Protein AF-A0A1V9Z7L0-F1 (afdb_monomer_lite)

pLDDT: mean 78.58, std 18.68, range [30.14, 98.31]

Structure (mmCIF, N/CA/C/O backbone):
data_AF-A0A1V9Z7L0-F1
#
_entry.id   AF-A0A1V9Z7L0-F1
#
loop_
_atom_site.group_PDB
_atom_site.id
_atom_site.type_symbol
_atom_site.label_atom_id
_atom_site.label_alt_id
_atom_site.label_comp_id
_atom_site.label_asym_id
_atom_site.label_entity_id
_atom_site.label_seq_id
_atom_site.pdbx_PDB_ins_code
_atom_site.Cartn_x
_atom_site.Cartn_y
_atom_site.Cartn_z
_atom_site.occupancy
_atom_site.B_iso_or_equiv
_atom_site.auth_seq_id
_atom_site.auth_comp_id
_atom_site.auth_asym_id
_atom_site.auth_atom_id
_atom_site.pdbx_PDB_model_num
ATOM 1 N N . MET A 1 1 ? -28.221 25.115 1.031 1.00 41.12 1 MET A N 1
ATOM 2 C CA . MET A 1 1 ? -29.158 23.970 1.116 1.00 41.12 1 MET A CA 1
ATOM 3 C C . MET A 1 1 ? -28.393 22.683 0.836 1.00 41.12 1 MET A C 1
ATOM 5 O O . MET A 1 1 ? -27.368 22.759 0.170 1.00 41.12 1 MET A O 1
ATOM 9 N N . GLY A 1 2 ? -28.806 21.546 1.403 1.00 32.09 2 GLY A N 1
ATOM 10 C CA . GLY A 1 2 ? -28.011 20.316 1.383 1.00 32.09 2 GLY A CA 1
ATOM 11 C C . GLY A 1 2 ? -28.819 19.097 0.958 1.00 32.09 2 GLY A C 1
ATOM 12 O O . GLY A 1 2 ? -29.848 18.801 1.551 1.00 32.09 2 GLY A O 1
ATOM 13 N N . LEU A 1 3 ? -28.297 18.345 -0.007 1.00 40.19 3 LEU A N 1
ATOM 14 C CA . LEU A 1 3 ? -28.524 16.904 -0.068 1.00 40.19 3 LEU A CA 1
ATOM 15 C C . LEU A 1 3 ? -27.527 16.259 0.903 1.00 40.19 3 LEU A C 1
ATOM 17 O O . LEU A 1 3 ? -26.330 16.540 0.826 1.00 40.19 3 LEU A O 1
ATOM 21 N N . TYR A 1 4 ? -28.023 15.437 1.830 1.00 40.62 4 TYR A N 1
ATOM 22 C CA . TYR A 1 4 ? -27.259 14.834 2.939 1.00 40.62 4 TYR A CA 1
ATOM 23 C C . TYR A 1 4 ? -26.745 15.815 4.015 1.00 40.62 4 TYR A C 1
ATOM 25 O O . TYR A 1 4 ? -25.706 15.578 4.625 1.00 40.62 4 TYR A O 1
ATOM 33 N N . GLY A 1 5 ? -27.455 16.921 4.266 1.00 46.72 5 GLY A N 1
ATOM 34 C CA . GLY A 1 5 ? -27.271 17.712 5.495 1.00 46.72 5 GLY A CA 1
ATOM 35 C C . GLY A 1 5 ? -26.054 18.651 5.566 1.00 46.72 5 GLY A C 1
ATOM 36 O O . GLY A 1 5 ? -25.838 19.263 6.606 1.00 46.72 5 GLY A O 1
ATOM 37 N N . GLN A 1 6 ? -25.272 18.840 4.495 1.00 51.12 6 GLN A N 1
ATOM 38 C CA . GLN A 1 6 ? -24.168 19.822 4.477 1.00 51.12 6 GLN A CA 1
ATOM 39 C C . GLN A 1 6 ? -24.586 21.168 3.853 1.00 51.12 6 GLN A C 1
ATOM 41 O O . GLN A 1 6 ? -25.164 21.199 2.766 1.00 51.12 6 GLN A O 1
ATOM 46 N N . LYS A 1 7 ? -24.268 22.294 4.518 1.00 54.78 7 LYS A N 1
ATOM 47 C CA . LYS A 1 7 ? -24.458 23.663 3.992 1.00 54.78 7 LYS A CA 1
ATOM 48 C C . LYS A 1 7 ? -23.252 24.080 3.129 1.00 54.78 7 LYS A C 1
ATOM 50 O O . LYS A 1 7 ? -22.118 24.002 3.593 1.00 54.78 7 LYS A O 1
ATOM 55 N N . TYR A 1 8 ? -23.509 24.545 1.905 1.00 59.19 8 TYR A N 1
ATOM 56 C CA . TYR A 1 8 ? -22.520 25.090 0.959 1.00 59.19 8 TYR A CA 1
ATOM 57 C C . TYR A 1 8 ? -22.745 26.594 0.767 1.00 59.19 8 TYR A C 1
ATOM 59 O O . TYR A 1 8 ? -23.888 27.047 0.860 1.00 59.19 8 TYR A O 1
ATOM 67 N N . ARG A 1 9 ? -21.668 27.351 0.519 1.00 66.44 9 ARG A N 1
ATOM 68 C CA . ARG A 1 9 ? -21.728 28.778 0.150 1.00 66.44 9 ARG A CA 1
ATOM 69 C C . ARG A 1 9 ? -21.737 28.927 -1.376 1.00 66.44 9 ARG A C 1
ATOM 71 O O . ARG A 1 9 ? -21.186 28.080 -2.077 1.00 66.44 9 ARG A O 1
ATOM 78 N N . GLU A 1 10 ? -22.348 29.991 -1.879 1.00 63.72 10 GLU A N 1
ATOM 79 C CA . GLU A 1 10 ? -22.396 30.288 -3.315 1.00 63.72 10 GLU A CA 1
ATOM 80 C C . GLU A 1 10 ? -20.977 30.461 -3.890 1.00 63.72 10 GLU A C 1
ATOM 82 O O . GLU A 1 10 ? -20.108 31.035 -3.232 1.00 63.72 10 GLU A O 1
ATOM 87 N N . GLY A 1 11 ? -20.708 29.879 -5.065 1.00 52.97 11 GLY A N 1
ATOM 88 C CA . GLY A 1 11 ? -19.376 29.864 -5.686 1.00 52.97 11 GLY A CA 1
ATOM 89 C C . GLY A 1 11 ? -18.347 28.943 -5.011 1.00 52.97 11 GLY A C 1
ATOM 90 O O . GLY A 1 11 ? -17.212 28.833 -5.474 1.00 52.97 11 GLY A O 1
ATOM 91 N N . GLN A 1 12 ? -18.711 28.241 -3.931 1.00 66.69 12 GLN A N 1
ATOM 92 C CA . GLN A 1 12 ? -17.792 27.352 -3.225 1.00 66.69 12 GLN A CA 1
ATOM 93 C C . GLN A 1 12 ? -17.509 26.085 -4.041 1.00 66.69 12 GLN A C 1
ATOM 95 O O . GLN A 1 12 ? -18.382 25.232 -4.214 1.00 66.69 12 GLN A O 1
ATOM 100 N N . VAL A 1 13 ? -16.258 25.941 -4.481 1.00 57.88 13 VAL A N 1
ATOM 101 C CA . VAL A 1 13 ? -15.757 24.768 -5.206 1.00 57.88 13 VAL A CA 1
ATOM 102 C C . VAL A 1 13 ? -15.196 23.733 -4.232 1.00 57.88 13 VAL A C 1
ATOM 104 O O . VAL A 1 13 ? -14.403 24.051 -3.345 1.00 57.88 13 VAL A O 1
ATOM 107 N N . LYS A 1 14 ? -15.586 22.466 -4.399 1.00 68.12 14 LYS A N 1
ATOM 108 C CA . LYS A 1 14 ? -15.064 21.342 -3.615 1.00 68.12 14 LYS A CA 1
ATOM 109 C C . LYS A 1 14 ? -14.897 20.100 -4.480 1.00 68.12 14 LYS A C 1
ATOM 111 O O . LYS A 1 14 ? -15.879 19.530 -4.957 1.00 68.12 14 LYS A O 1
ATOM 116 N N . HIS A 1 15 ? -13.659 19.639 -4.645 1.00 60.84 15 HIS A N 1
ATOM 117 C CA . HIS A 1 15 ? -13.359 18.394 -5.353 1.00 60.84 15 HIS A CA 1
ATOM 118 C C . HIS A 1 15 ? -13.988 17.195 -4.642 1.00 60.84 15 HIS A C 1
ATOM 120 O O . HIS A 1 15 ? -13.736 16.940 -3.464 1.00 60.84 15 HIS A O 1
ATOM 126 N N . ILE A 1 16 ? -14.818 16.455 -5.374 1.00 63.50 16 ILE A N 1
ATOM 127 C CA . ILE A 1 16 ? -15.407 15.192 -4.920 1.00 63.50 16 ILE A CA 1
ATOM 128 C C . ILE A 1 16 ? -14.593 13.988 -5.395 1.00 63.50 16 ILE A C 1
ATOM 130 O O . ILE A 1 16 ? -14.618 12.935 -4.759 1.00 63.50 16 ILE A O 1
ATOM 134 N N . PHE A 1 17 ? -13.843 14.148 -6.486 1.00 62.34 17 PHE A N 1
ATOM 135 C CA . PHE A 1 17 ? -12.960 13.139 -7.044 1.00 62.34 17 PHE A CA 1
ATOM 136 C C . PHE A 1 17 ? -11.753 13.804 -7.725 1.00 62.34 17 PHE A C 1
ATOM 138 O O . PHE A 1 17 ? -11.916 14.774 -8.451 1.00 62.34 17 PHE A O 1
ATOM 145 N N . GLY A 1 18 ? -10.538 13.292 -7.513 1.00 56.12 18 GLY A N 1
ATOM 146 C CA . GLY A 1 18 ? -9.329 13.868 -8.119 1.00 56.12 18 GLY A CA 1
ATOM 147 C C . GLY A 1 18 ? -8.846 15.170 -7.458 1.00 56.12 18 GLY A C 1
ATOM 148 O O . GLY A 1 18 ? -9.056 15.371 -6.264 1.00 56.12 18 GLY A O 1
ATOM 149 N N . GLN A 1 19 ? -8.115 15.991 -8.212 1.00 52.91 19 GLN A N 1
ATOM 150 C CA . GLN A 1 19 ? -7.484 17.253 -7.796 1.00 52.91 19 GLN A CA 1
ATOM 151 C C . GLN A 1 19 ? -7.595 18.299 -8.917 1.00 52.91 19 GLN A C 1
ATOM 153 O O . GLN A 1 19 ? -7.672 17.917 -10.085 1.00 52.91 19 GLN A O 1
ATOM 158 N N . SER A 1 20 ? -7.554 19.583 -8.551 1.00 48.97 20 SER A N 1
ATOM 159 C CA . SER A 1 20 ? -7.563 20.706 -9.499 1.00 48.97 20 SER A CA 1
ATOM 160 C C . SER A 1 20 ? -6.448 20.594 -10.547 1.00 48.97 20 SER A C 1
ATOM 162 O O . SER A 1 20 ? -5.315 20.245 -10.208 1.00 48.97 20 SER A O 1
ATOM 164 N N . GLY A 1 21 ? -6.769 20.873 -11.806 1.00 50.72 21 GLY A N 1
ATOM 165 C CA . GLY A 1 21 ? -5.894 20.789 -12.974 1.00 50.72 21 GLY A CA 1
ATOM 166 C C . GLY A 1 21 ? -5.681 19.379 -13.538 1.00 50.72 21 GLY A C 1
ATOM 167 O O . GLY A 1 21 ? -4.784 19.187 -14.357 1.00 50.72 21 GLY A O 1
ATOM 168 N N . ILE A 1 22 ? -6.446 18.363 -13.119 1.00 57.25 22 ILE A N 1
ATOM 169 C CA . ILE A 1 22 ? -6.238 16.966 -13.551 1.00 57.25 22 ILE A CA 1
ATOM 170 C C . ILE A 1 22 ? -7.441 16.461 -14.344 1.00 57.25 22 ILE A C 1
ATOM 172 O O . ILE A 1 22 ? -8.557 16.407 -13.836 1.00 57.25 22 ILE A O 1
ATOM 176 N N . LYS A 1 23 ? -7.191 16.000 -15.577 1.00 63.41 23 LYS A N 1
ATOM 177 C CA . LYS A 1 23 ? -8.223 15.428 -16.450 1.00 63.41 23 LYS A CA 1
ATOM 178 C C . LYS A 1 23 ? -8.950 14.263 -15.769 1.00 63.41 23 LYS A C 1
ATOM 180 O O . LYS A 1 23 ? -8.312 13.312 -15.313 1.00 63.41 23 LYS A O 1
ATOM 185 N N . GLY A 1 24 ? -10.276 14.332 -15.730 1.00 63.19 24 GLY A N 1
ATOM 186 C CA . GLY A 1 24 ? -11.156 13.366 -15.077 1.00 63.19 24 GLY A CA 1
ATOM 187 C C . GLY A 1 24 ? -11.371 13.606 -13.579 1.00 63.19 24 GLY A C 1
ATOM 188 O O . GLY A 1 24 ? -12.039 12.800 -12.930 1.00 63.19 24 GLY A O 1
ATOM 189 N N . SER A 1 25 ? -10.810 14.673 -12.998 1.00 63.97 25 SER A N 1
ATOM 190 C CA . SER A 1 25 ? -11.210 15.139 -11.666 1.00 63.97 25 SER A CA 1
ATOM 191 C C . SER A 1 25 ? -12.617 15.711 -11.718 1.00 63.97 25 SER A C 1
ATOM 193 O O . SER A 1 25 ? -13.001 16.326 -12.700 1.00 63.97 25 SER A O 1
ATOM 195 N N . ILE A 1 26 ? -13.390 15.537 -10.654 1.00 71.25 26 ILE A N 1
ATOM 196 C CA . ILE A 1 26 ? -14.742 16.074 -10.554 1.00 71.25 26 ILE A CA 1
ATOM 197 C C . ILE A 1 26 ? -14.819 16.949 -9.314 1.00 71.25 26 ILE A C 1
ATOM 199 O O . ILE A 1 26 ? -14.489 16.515 -8.203 1.00 71.25 26 ILE A O 1
ATOM 203 N N . TYR A 1 27 ? -15.303 18.170 -9.491 1.00 70.75 27 TYR A N 1
ATOM 204 C CA . TYR A 1 27 ? -15.606 19.078 -8.396 1.00 70.75 27 TYR A CA 1
ATOM 205 C C . TYR A 1 27 ? -17.077 19.462 -8.390 1.00 70.75 27 TYR A C 1
ATOM 207 O O . TYR A 1 27 ? -17.765 19.422 -9.406 1.00 70.75 27 TYR A O 1
ATOM 215 N N . ARG A 1 28 ? -17.573 19.786 -7.198 1.00 81.62 28 ARG A N 1
ATOM 216 C CA . ARG A 1 28 ? -18.892 20.371 -6.985 1.00 81.62 28 ARG A CA 1
ATOM 217 C C . ARG A 1 28 ? -18.748 21.861 -6.798 1.00 81.62 28 ARG A C 1
ATOM 219 O O . ARG A 1 28 ? -17.851 22.294 -6.079 1.00 81.62 28 ARG A O 1
ATOM 226 N N . VAL A 1 29 ? -19.652 22.610 -7.404 1.00 77.31 29 VAL A N 1
ATOM 227 C CA . VAL A 1 29 ? -19.783 24.048 -7.205 1.00 77.31 29 VAL A CA 1
ATOM 228 C C . VAL A 1 29 ? -21.257 24.380 -6.993 1.00 77.31 29 VAL A C 1
ATOM 230 O O . VAL A 1 29 ? -22.136 23.755 -7.588 1.00 77.31 29 VAL A O 1
ATOM 233 N N . CYS A 1 30 ? -21.526 25.302 -6.073 1.00 74.50 30 CYS A N 1
ATOM 234 C CA . CYS A 1 30 ? -22.861 25.858 -5.876 1.00 74.50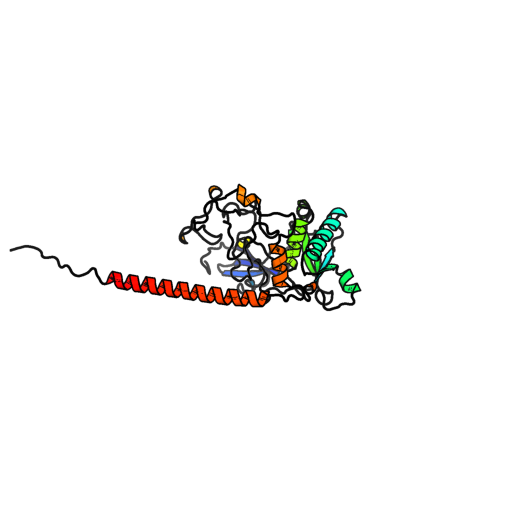 30 CYS A CA 1
ATOM 235 C C . CYS A 1 30 ? -23.020 27.044 -6.827 1.00 74.50 30 CYS A C 1
ATOM 237 O O . CYS A 1 30 ? -22.270 28.011 -6.693 1.00 74.50 30 CYS A O 1
ATOM 239 N N . ILE A 1 31 ? -23.934 26.922 -7.791 1.00 72.38 31 ILE A N 1
ATOM 240 C CA . ILE A 1 31 ? -24.277 27.978 -8.749 1.00 72.38 31 ILE A CA 1
ATOM 241 C C . ILE A 1 31 ? -25.786 28.194 -8.670 1.00 72.38 31 ILE A C 1
ATOM 243 O O . ILE A 1 31 ? -26.557 27.248 -8.846 1.00 72.38 31 ILE A O 1
ATOM 247 N N . ASN A 1 32 ? -26.210 29.424 -8.397 1.00 75.69 32 ASN A N 1
ATOM 248 C CA . ASN A 1 32 ? -27.600 29.828 -8.213 1.00 75.69 32 ASN A CA 1
ATOM 249 C C . ASN A 1 32 ? -28.342 28.906 -7.232 1.00 75.69 32 ASN A C 1
ATOM 251 O O . ASN A 1 32 ? -29.401 28.361 -7.550 1.00 75.69 32 ASN A O 1
ATOM 255 N N . ASN A 1 33 ? -27.752 28.662 -6.053 1.00 63.31 33 ASN A N 1
ATOM 256 C CA . ASN A 1 33 ? -28.279 27.745 -5.030 1.00 63.31 33 ASN A CA 1
ATOM 257 C C . ASN A 1 33 ? -28.468 26.278 -5.475 1.00 63.31 33 ASN A C 1
ATOM 259 O O . ASN A 1 33 ? -29.032 25.477 -4.723 1.00 63.31 33 ASN A O 1
ATOM 263 N N . THR A 1 34 ? -27.957 25.892 -6.647 1.00 64.12 34 THR A N 1
ATOM 264 C CA . THR A 1 34 ? -28.012 24.524 -7.168 1.00 64.12 34 THR A CA 1
ATOM 265 C C . THR A 1 34 ? -26.614 23.910 -7.168 1.00 64.12 34 THR A C 1
ATOM 267 O O . THR A 1 34 ? -25.654 24.472 -7.694 1.00 64.12 34 THR A O 1
ATOM 270 N N . LEU A 1 35 ? -26.477 22.734 -6.549 1.00 70.50 35 LEU A N 1
ATOM 271 C CA . LEU A 1 35 ? -25.218 21.988 -6.527 1.00 70.50 35 LEU A CA 1
ATOM 272 C C . LEU A 1 35 ? -25.029 21.254 -7.857 1.00 70.50 35 LEU A C 1
ATOM 274 O O . LEU A 1 35 ? -25.729 20.281 -8.132 1.00 70.50 35 LEU A O 1
ATOM 278 N N . VAL A 1 36 ? -24.044 21.685 -8.642 1.00 78.81 36 VAL A N 1
ATOM 279 C CA . VAL A 1 36 ? -23.681 21.067 -9.924 1.00 78.81 36 VAL A CA 1
ATOM 280 C C . VAL A 1 36 ? -22.286 20.445 -9.850 1.00 78.81 36 VAL A C 1
ATOM 282 O O . VAL A 1 36 ? -21.390 20.964 -9.180 1.00 78.81 36 VAL A O 1
ATOM 285 N N . CYS A 1 37 ? -22.098 19.299 -10.511 1.00 82.25 37 CYS A N 1
ATOM 286 C CA . CYS A 1 37 ? -20.795 18.645 -10.641 1.00 82.25 37 CYS A CA 1
ATOM 287 C C . CYS A 1 37 ? -20.187 18.938 -12.009 1.00 82.25 37 CYS A C 1
ATOM 289 O O . CYS A 1 37 ? -20.867 18.826 -13.024 1.00 82.25 37 CYS A O 1
ATOM 291 N N . LYS A 1 38 ? -18.897 19.258 -12.030 1.00 77.00 38 LYS A N 1
ATOM 292 C CA . LYS A 1 38 ? -18.129 19.596 -13.230 1.00 77.00 38 LYS A CA 1
ATOM 293 C C . LYS A 1 38 ? -16.926 18.662 -13.329 1.00 77.00 38 LYS A C 1
ATOM 295 O O . LYS A 1 38 ? -16.284 18.394 -12.311 1.00 77.00 38 LYS A O 1
ATOM 300 N N . GLU A 1 39 ? -16.656 18.137 -14.522 1.00 77.56 39 GLU A N 1
ATOM 301 C CA . GLU A 1 39 ? -15.499 17.271 -14.784 1.00 77.56 39 GLU A CA 1
ATOM 302 C C . GLU A 1 39 ? -14.378 18.063 -15.457 1.00 77.56 39 GLU A C 1
ATOM 304 O O . GLU A 1 39 ? -14.567 18.706 -16.487 1.00 77.56 39 GLU A O 1
ATOM 309 N N . GLU A 1 40 ? -13.191 18.003 -14.870 1.00 66.38 40 GLU A N 1
ATOM 310 C CA . GLU A 1 40 ? -12.012 18.675 -15.376 1.00 66.38 40 GLU A CA 1
ATOM 311 C C . GLU A 1 40 ? -11.445 17.971 -16.599 1.00 66.38 40 GLU A C 1
ATOM 313 O O . GLU A 1 40 ? -11.278 16.753 -16.645 1.00 66.38 40 GLU A O 1
ATOM 318 N N . ASN A 1 41 ? -11.067 18.768 -17.588 1.00 58.00 41 ASN A N 1
ATOM 319 C CA . ASN A 1 41 ? -10.399 18.307 -18.798 1.00 58.00 41 ASN A CA 1
ATOM 320 C C . ASN A 1 41 ? -8.860 18.310 -18.669 1.00 58.00 41 ASN A C 1
ATOM 322 O O . ASN A 1 41 ? -8.184 17.816 -19.571 1.00 58.00 41 ASN A O 1
ATOM 326 N N . GLY A 1 42 ? -8.320 18.796 -17.542 1.00 46.28 42 GLY A N 1
ATOM 327 C CA . GLY A 1 42 ? -6.883 18.861 -17.256 1.00 46.28 42 GLY A CA 1
ATOM 328 C C . GLY A 1 42 ? -6.149 20.037 -17.905 1.00 46.28 42 GLY A C 1
ATOM 329 O O . GLY A 1 42 ? -4.938 19.943 -18.089 1.00 46.28 42 GLY A O 1
ATOM 330 N N . LEU A 1 43 ? -6.866 21.103 -18.275 1.00 38.41 43 LEU A N 1
ATOM 331 C CA . LEU A 1 43 ? -6.318 22.340 -18.838 1.00 38.41 43 LEU A CA 1
ATOM 332 C C . LEU A 1 43 ? -6.476 23.491 -17.829 1.00 38.41 43 LEU A C 1
ATOM 334 O O . LEU A 1 43 ? -7.526 23.615 -17.200 1.00 38.41 43 LEU A O 1
ATOM 338 N N . ALA A 1 44 ? -5.447 24.326 -17.672 1.00 35.62 44 ALA A N 1
ATOM 339 C CA . ALA A 1 44 ? -5.556 25.599 -16.953 1.00 35.62 44 ALA A CA 1
ATOM 340 C C . ALA A 1 44 ? -6.239 26.648 -17.856 1.00 35.62 44 ALA A C 1
ATOM 342 O O . ALA A 1 44 ? -6.064 26.592 -19.071 1.00 35.62 44 ALA A O 1
ATOM 343 N N . ASP A 1 45 ? -7.034 27.553 -17.273 1.00 35.00 45 ASP A N 1
ATOM 344 C CA . ASP A 1 45 ? -7.804 28.608 -17.967 1.00 35.00 45 ASP A CA 1
ATOM 345 C C . ASP A 1 45 ? -8.831 28.111 -19.005 1.00 35.00 45 ASP A C 1
ATOM 347 O O . ASP A 1 45 ? -9.183 28.805 -19.960 1.00 35.00 45 ASP A O 1
ATOM 351 N N . ALA A 1 46 ? -9.343 26.891 -18.822 1.00 35.91 46 ALA A N 1
ATOM 352 C CA . ALA A 1 46 ? -10.399 26.347 -19.669 1.00 35.91 46 ALA A CA 1
ATOM 353 C C . ALA A 1 46 ? -11.730 27.122 -19.501 1.00 35.91 46 ALA A C 1
ATOM 355 O O . ALA A 1 46 ? -12.065 27.515 -18.380 1.00 35.91 46 ALA A O 1
ATOM 356 N N . PRO A 1 47 ? -12.529 27.294 -20.578 1.00 44.44 47 PRO A N 1
ATOM 357 C CA . PRO A 1 47 ? -13.903 27.795 -20.473 1.00 44.44 47 PRO A CA 1
ATOM 358 C C . PRO A 1 47 ? -14.790 26.825 -19.668 1.00 44.44 47 PRO A C 1
ATOM 360 O O . PRO A 1 47 ? -14.349 25.726 -19.321 1.00 44.44 47 PRO A O 1
ATOM 363 N N . ASP A 1 48 ? -16.038 27.219 -19.368 1.00 51.75 48 ASP A N 1
ATOM 364 C CA . ASP A 1 48 ? -16.924 26.447 -18.479 1.00 51.75 48 ASP A CA 1
ATOM 365 C C . ASP A 1 48 ? -16.987 24.958 -18.865 1.00 51.75 48 ASP A C 1
ATOM 367 O O . ASP A 1 48 ? -17.216 24.575 -20.014 1.00 51.75 48 ASP A O 1
ATOM 371 N N . LEU A 1 49 ? -16.735 24.114 -17.869 1.00 63.09 49 LEU A N 1
ATOM 372 C CA . LEU A 1 49 ? -16.574 22.677 -18.027 1.00 63.09 49 LEU A CA 1
ATOM 373 C C . LEU A 1 49 ? -17.946 21.984 -18.130 1.00 63.09 49 LEU A C 1
ATOM 375 O O . LEU A 1 49 ? -18.941 22.484 -17.593 1.00 63.09 49 LEU A O 1
ATOM 379 N N . PRO A 1 50 ? -18.042 20.813 -18.784 1.00 65.38 50 PRO A N 1
ATOM 380 C CA . PRO A 1 50 ? -19.311 20.109 -18.922 1.00 65.38 50 PRO A CA 1
ATOM 381 C C . PRO A 1 50 ? -19.848 19.641 -17.563 1.00 65.38 50 PRO A C 1
ATOM 383 O O . PRO A 1 50 ? -19.114 19.126 -16.712 1.00 65.38 50 PRO A O 1
ATOM 386 N N . THR A 1 51 ? -21.157 19.809 -17.365 1.00 75.81 51 THR A N 1
ATOM 387 C CA . THR A 1 51 ? -21.858 19.326 -16.170 1.00 75.81 51 THR A CA 1
ATOM 388 C C . THR A 1 51 ? -22.050 17.814 -16.255 1.00 75.81 51 THR A C 1
ATOM 390 O O . THR A 1 51 ? -22.547 17.296 -17.254 1.00 75.81 51 THR A O 1
ATOM 393 N N . VAL A 1 52 ? -21.681 17.099 -15.194 1.00 74.19 52 VAL A N 1
ATOM 394 C CA . VAL A 1 52 ? -21.788 15.637 -15.096 1.00 74.19 52 VAL A CA 1
ATOM 395 C C . VAL A 1 52 ? -22.682 15.227 -13.930 1.00 74.19 52 VAL A C 1
ATOM 397 O O . VAL A 1 52 ? -22.864 15.971 -12.968 1.00 74.19 52 VAL A O 1
ATOM 400 N N . ASP A 1 53 ? -23.228 14.012 -13.987 1.00 72.12 53 ASP A N 1
ATOM 401 C CA . ASP A 1 53 ? -24.008 13.458 -12.880 1.00 72.12 53 ASP A CA 1
ATOM 402 C C . ASP A 1 53 ? -23.114 13.231 -11.646 1.00 72.12 53 ASP A C 1
ATOM 404 O O . ASP A 1 53 ? -22.157 12.450 -11.660 1.00 72.12 53 ASP A O 1
ATOM 408 N N . CYS A 1 54 ? -23.470 13.884 -10.541 1.00 60.62 54 CYS A N 1
ATOM 409 C CA . CYS A 1 54 ? -22.807 13.767 -9.251 1.00 60.62 54 CYS A CA 1
ATOM 410 C C . CYS A 1 54 ? -22.785 12.342 -8.667 1.00 60.62 54 CYS A C 1
ATOM 412 O O . CYS A 1 54 ? -21.946 12.069 -7.800 1.00 60.62 54 CYS A O 1
ATOM 414 N N . ALA A 1 55 ? -23.670 11.447 -9.116 1.00 55.72 55 ALA A N 1
ATOM 415 C CA . ALA A 1 55 ? -23.707 10.032 -8.758 1.00 55.72 55 ALA A CA 1
ATOM 416 C C . ALA A 1 55 ? -22.733 9.175 -9.593 1.00 55.72 55 ALA A C 1
ATOM 418 O O . ALA A 1 55 ? -22.211 8.178 -9.082 1.00 55.72 55 ALA A O 1
ATOM 419 N N . LYS A 1 56 ? -22.376 9.590 -10.823 1.00 47.94 56 LYS A N 1
ATOM 420 C CA . LYS A 1 56 ? -21.329 8.923 -11.631 1.00 47.94 56 LYS A CA 1
ATOM 421 C C . LYS A 1 56 ? -19.929 9.033 -11.001 1.00 47.94 56 LYS A C 1
ATOM 423 O O . LYS A 1 56 ? -19.073 8.194 -11.274 1.00 47.94 56 LYS A O 1
ATOM 428 N N . ALA A 1 57 ? -19.716 9.978 -10.079 1.00 43.19 57 ALA A N 1
ATOM 429 C CA . ALA A 1 57 ? -18.456 10.204 -9.358 1.00 43.19 57 ALA A CA 1
ATOM 430 C C . ALA A 1 57 ? -18.199 9.260 -8.157 1.00 43.19 57 ALA A C 1
ATOM 432 O O . ALA A 1 57 ? -17.099 9.248 -7.603 1.00 43.19 57 ALA A O 1
ATOM 433 N N . ALA A 1 58 ? -19.165 8.426 -7.747 1.00 42.31 58 ALA A N 1
ATOM 434 C CA . ALA A 1 58 ? -18.960 7.444 -6.669 1.00 42.31 58 ALA A CA 1
ATOM 435 C C . ALA A 1 58 ? -18.106 6.229 -7.101 1.00 42.31 58 ALA A C 1
ATOM 437 O O . ALA A 1 58 ? -17.723 5.383 -6.284 1.00 42.31 58 ALA A O 1
ATOM 438 N N . ALA A 1 59 ? -17.772 6.130 -8.389 1.00 42.12 59 ALA A N 1
ATOM 439 C CA . ALA A 1 59 ? -17.013 5.032 -8.955 1.00 42.12 59 ALA A CA 1
ATOM 440 C C . ALA A 1 59 ? -15.627 5.498 -9.422 1.00 42.12 59 ALA A C 1
ATOM 442 O O . ALA A 1 59 ? -15.460 5.799 -10.596 1.00 42.12 59 ALA A O 1
ATOM 443 N N . ARG A 1 60 ? -14.628 5.458 -8.518 1.00 43.78 60 ARG A N 1
ATOM 444 C CA . ARG A 1 60 ? -13.239 4.956 -8.742 1.00 43.78 60 ARG A CA 1
ATOM 445 C C . ARG A 1 60 ? -12.150 5.724 -7.973 1.00 43.78 60 ARG A C 1
ATOM 447 O O . ARG A 1 60 ? -11.367 6.439 -8.565 1.00 43.78 60 ARG A O 1
ATOM 454 N N . ARG A 1 61 ? -11.932 5.402 -6.694 1.00 30.14 61 ARG A N 1
ATOM 455 C CA . ARG A 1 61 ? -10.580 5.170 -6.124 1.00 30.14 61 ARG A CA 1
ATOM 456 C C . ARG A 1 61 ? -10.735 4.353 -4.841 1.00 30.14 61 ARG A C 1
ATOM 458 O O . ARG A 1 61 ? -11.458 4.733 -3.927 1.00 30.14 61 ARG A O 1
ATOM 465 N N . ARG A 1 62 ? -10.147 3.155 -4.819 1.00 33.62 62 ARG A N 1
ATOM 466 C CA . ARG A 1 62 ? -10.302 2.143 -3.759 1.00 33.62 62 ARG A CA 1
ATOM 467 C C . ARG A 1 62 ? -8.961 2.026 -3.019 1.00 33.62 62 ARG A C 1
ATOM 469 O O . ARG A 1 62 ? -7.941 1.976 -3.690 1.00 33.62 62 ARG A O 1
ATOM 476 N N . LEU A 1 63 ? -8.982 1.985 -1.679 1.00 31.03 63 LEU A N 1
ATOM 477 C CA . LEU A 1 63 ? -7.828 1.786 -0.767 1.00 31.03 63 LEU A CA 1
ATOM 478 C C . LEU A 1 63 ? -8.238 0.932 0.467 1.00 31.03 63 LEU A C 1
ATOM 480 O O . LEU A 1 63 ? -9.017 1.496 1.207 1.00 31.03 63 LEU A O 1
ATOM 484 N N . GLY A 1 64 ? -7.826 -0.339 0.676 1.00 34.69 64 GLY A N 1
ATOM 485 C CA . GLY A 1 64 ? -8.140 -1.322 1.772 1.00 34.69 64 GLY A CA 1
ATOM 486 C C . GLY A 1 64 ? -7.115 -2.439 2.110 1.00 34.69 64 GLY A C 1
ATOM 487 O O . GLY A 1 64 ? -5.947 -2.219 1.949 1.00 34.69 64 GLY A O 1
ATOM 488 N N . LEU A 1 65 ? -7.443 -3.640 2.594 1.00 43.66 65 LEU A N 1
ATOM 489 C CA . LEU A 1 65 ? -6.516 -4.805 2.522 1.00 43.66 65 LEU A CA 1
ATOM 490 C C . LEU A 1 65 ? -6.984 -5.707 1.372 1.00 43.66 65 LEU A C 1
ATOM 492 O O . LEU A 1 65 ? -8.096 -5.506 0.895 1.00 43.66 65 LEU A O 1
ATOM 496 N N . VAL A 1 66 ? -6.113 -6.600 0.897 1.00 47.31 66 VAL A N 1
ATOM 497 C CA . VAL A 1 66 ? -6.259 -7.576 -0.200 1.00 47.31 66 VAL A CA 1
ATOM 498 C C . VAL A 1 66 ? -7.477 -7.419 -1.117 1.00 47.31 66 VAL A C 1
ATOM 500 O O . VAL A 1 66 ? -8.631 -7.576 -0.712 1.00 47.31 66 VAL A O 1
ATOM 503 N N . LEU A 1 67 ? -7.172 -7.208 -2.401 1.00 52.28 67 LEU A N 1
ATOM 504 C CA . LEU A 1 67 ? -8.103 -7.117 -3.526 1.00 52.28 67 LEU A CA 1
ATOM 505 C C . LEU A 1 67 ? -9.425 -7.860 -3.313 1.00 52.28 67 LEU A C 1
ATOM 507 O O . LEU A 1 67 ? -9.473 -9.074 -3.138 1.00 52.28 67 LEU A O 1
ATOM 511 N N . ASP A 1 68 ? -10.524 -7.128 -3.462 1.00 48.47 68 ASP A N 1
ATOM 512 C CA . ASP A 1 68 ? -11.726 -7.720 -4.021 1.00 48.47 68 ASP A CA 1
ATOM 513 C C . ASP A 1 68 ? -11.448 -7.945 -5.523 1.00 48.47 68 ASP A C 1
ATOM 515 O O . ASP A 1 68 ? -11.482 -6.970 -6.280 1.00 48.47 68 ASP A O 1
ATOM 519 N N . PRO A 1 69 ? -11.216 -9.189 -5.992 1.00 51.09 69 PRO A N 1
ATOM 520 C CA . PRO A 1 69 ? -10.864 -9.459 -7.387 1.00 51.09 69 PRO A CA 1
ATOM 521 C C . PRO A 1 69 ? -12.008 -9.150 -8.369 1.00 51.09 69 PRO A C 1
ATOM 523 O O . PRO A 1 69 ? -11.802 -9.173 -9.577 1.00 51.09 69 PRO A O 1
ATOM 526 N N . VAL A 1 70 ? -13.218 -8.861 -7.870 1.00 50.72 70 VAL A N 1
ATOM 527 C CA . VAL A 1 70 ? -14.369 -8.402 -8.671 1.00 50.72 70 VAL A CA 1
ATOM 528 C C . VAL A 1 70 ? -14.281 -6.895 -8.938 1.00 50.72 70 VAL A C 1
ATOM 530 O O . VAL A 1 70 ? -14.857 -6.389 -9.894 1.00 50.72 70 VAL A O 1
ATOM 533 N N . LYS A 1 71 ? -13.551 -6.159 -8.096 1.00 58.03 71 LYS A N 1
ATOM 534 C CA . LYS A 1 71 ? -13.460 -4.696 -8.109 1.00 58.03 71 LYS A CA 1
ATOM 535 C C . LYS A 1 71 ? -12.090 -4.193 -8.566 1.00 58.03 71 LYS A C 1
ATOM 537 O O . LYS A 1 71 ? -12.018 -3.134 -9.185 1.00 58.03 71 LYS A O 1
ATOM 542 N N . VAL A 1 72 ? -11.017 -4.898 -8.239 1.00 65.06 72 VAL A N 1
ATOM 543 C CA . VAL A 1 72 ? -9.652 -4.546 -8.628 1.00 65.06 72 VAL A CA 1
ATOM 544 C C . VAL A 1 72 ? -8.949 -5.841 -9.022 1.00 65.06 72 VAL A C 1
ATOM 546 O O . VAL A 1 72 ? -8.967 -6.810 -8.266 1.00 65.06 72 VAL A O 1
ATOM 549 N N . LYS A 1 73 ? -8.402 -5.890 -10.238 1.00 79.19 73 LYS A N 1
ATOM 550 C CA . LYS A 1 73 ? -7.897 -7.133 -10.823 1.00 79.19 73 LYS A CA 1
ATOM 551 C C . LYS A 1 73 ? -6.524 -7.488 -10.244 1.00 79.19 73 LYS A C 1
ATOM 553 O O . LYS A 1 73 ? -5.745 -6.616 -9.859 1.00 79.19 73 LYS A O 1
ATOM 558 N N . LEU A 1 74 ? -6.243 -8.786 -10.192 1.00 85.94 74 LEU A N 1
ATOM 559 C CA . LEU A 1 74 ? -4.906 -9.319 -9.933 1.00 85.94 74 LEU A CA 1
ATOM 560 C C . LEU A 1 74 ? -4.091 -9.310 -11.222 1.00 85.94 74 LEU A C 1
ATOM 562 O O . LEU A 1 74 ? -4.661 -9.419 -12.310 1.00 85.94 74 LEU A O 1
ATOM 566 N N . TRP A 1 75 ? -2.769 -9.239 -11.092 1.00 90.56 75 TRP A N 1
ATOM 567 C CA . TRP A 1 75 ? -1.888 -9.404 -12.241 1.00 90.56 75 TRP A CA 1
ATOM 568 C C . TRP A 1 75 ? -2.033 -10.810 -12.836 1.00 90.56 75 TRP A C 1
ATOM 570 O O . TRP A 1 75 ? -2.036 -11.800 -12.088 1.00 90.56 75 TRP A O 1
ATOM 580 N N . PRO A 1 76 ? -2.155 -10.934 -14.169 1.00 88.81 76 PRO A N 1
ATOM 581 C CA . PRO A 1 76 ? -2.260 -12.232 -14.812 1.00 88.81 76 PRO A CA 1
ATOM 582 C C . PRO A 1 76 ? -1.012 -13.062 -14.521 1.00 88.81 76 PRO A C 1
ATOM 584 O O . PRO A 1 76 ? 0.103 -12.550 -14.433 1.00 88.81 76 PRO A O 1
ATOM 587 N N . ASN A 1 77 ? -1.216 -14.366 -14.341 1.00 88.19 77 ASN A N 1
ATOM 588 C CA . ASN A 1 77 ? -0.150 -15.329 -14.078 1.00 88.19 77 ASN A CA 1
ATOM 589 C C . ASN A 1 77 ? 0.717 -15.078 -12.835 1.00 88.19 77 ASN A C 1
ATOM 591 O O . ASN A 1 77 ? 1.726 -15.767 -12.688 1.00 88.19 77 ASN A O 1
ATOM 595 N N . ALA A 1 78 ? 0.275 -14.210 -11.917 1.00 91.81 78 ALA A N 1
ATOM 596 C CA . ALA A 1 78 ? 1.071 -13.747 -10.782 1.00 91.81 78 ALA A CA 1
ATOM 597 C C . ALA A 1 78 ? 2.365 -13.044 -11.216 1.00 91.81 78 ALA A C 1
ATOM 599 O O . ALA A 1 78 ? 3.369 -13.121 -10.516 1.00 91.81 78 ALA A O 1
ATOM 600 N N . THR A 1 79 ? 2.342 -12.365 -12.365 1.00 93.19 79 THR A N 1
ATOM 601 C CA . THR A 1 79 ? 3.513 -11.684 -12.919 1.00 93.19 79 THR A CA 1
ATOM 602 C C . THR A 1 79 ? 3.198 -10.215 -13.159 1.00 93.19 79 THR A C 1
ATOM 604 O O . THR A 1 79 ? 2.332 -9.879 -13.968 1.00 93.19 79 THR A O 1
ATOM 607 N N . MET A 1 80 ? 3.915 -9.345 -12.453 1.00 95.62 80 MET A N 1
ATOM 608 C CA . MET A 1 80 ? 3.866 -7.899 -12.620 1.00 95.62 80 MET A CA 1
ATOM 609 C C . MET A 1 80 ? 5.124 -7.422 -13.336 1.00 95.62 80 MET A C 1
ATOM 611 O O . MET A 1 80 ? 6.243 -7.705 -12.905 1.00 95.62 80 MET A O 1
ATOM 615 N N . CYS A 1 81 ? 4.932 -6.648 -14.399 1.00 97.12 81 CYS A N 1
ATOM 616 C CA . CYS A 1 81 ? 6.029 -6.032 -15.124 1.00 97.12 81 CYS A CA 1
ATOM 617 C C . CYS A 1 81 ? 6.242 -4.608 -14.633 1.00 97.12 81 CYS A C 1
ATOM 619 O O . CYS A 1 81 ? 5.281 -3.923 -14.282 1.00 97.12 81 CYS A O 1
ATOM 621 N N . TYR A 1 82 ? 7.484 -4.137 -14.643 1.00 97.88 82 TYR A N 1
ATOM 622 C CA . TYR A 1 82 ? 7.790 -2.734 -14.387 1.00 97.88 82 TYR A CA 1
ATOM 623 C C . TYR A 1 82 ? 8.814 -2.184 -15.377 1.00 97.88 82 TYR A C 1
ATOM 625 O O . TYR A 1 82 ? 9.604 -2.918 -15.971 1.00 97.88 82 TYR A O 1
ATOM 633 N N . ASN A 1 83 ? 8.814 -0.868 -15.543 1.00 97.12 83 ASN A N 1
ATOM 634 C CA . ASN A 1 83 ? 9.824 -0.153 -16.306 1.00 97.12 83 ASN A CA 1
ATOM 635 C C . ASN A 1 83 ? 10.232 1.116 -15.553 1.00 97.12 83 ASN A C 1
ATOM 637 O O . ASN A 1 83 ? 9.377 1.817 -15.017 1.00 97.12 83 ASN A O 1
ATOM 641 N N . ILE A 1 84 ? 11.532 1.413 -15.503 1.00 96.69 84 ILE A N 1
ATOM 642 C CA . ILE A 1 84 ? 12.043 2.655 -14.908 1.00 96.69 84 ILE A CA 1
ATOM 643 C C . ILE A 1 84 ? 12.133 3.690 -16.025 1.00 96.69 84 ILE A C 1
ATOM 645 O O . ILE A 1 84 ? 13.169 3.805 -16.679 1.00 96.69 84 ILE A O 1
ATOM 649 N N . THR A 1 85 ? 11.030 4.396 -16.258 1.00 85.69 85 THR A N 1
ATOM 650 C CA . THR A 1 85 ? 10.857 5.280 -17.419 1.00 85.69 85 THR A CA 1
ATOM 651 C C . THR A 1 85 ? 11.556 6.623 -17.247 1.00 85.69 85 THR A C 1
ATOM 653 O O . THR A 1 85 ? 12.028 7.195 -18.223 1.00 85.69 85 THR A O 1
ATOM 656 N N . ASP A 1 86 ? 11.663 7.120 -16.016 1.00 82.00 86 ASP A N 1
ATOM 657 C CA . ASP A 1 86 ? 12.257 8.429 -15.754 1.00 82.00 86 ASP A CA 1
ATOM 658 C C . ASP A 1 86 ? 13.796 8.366 -15.792 1.00 82.00 86 ASP A C 1
ATOM 660 O O . ASP A 1 86 ? 14.438 7.531 -15.139 1.00 82.00 86 ASP A O 1
ATOM 664 N N . THR A 1 87 ? 14.419 9.256 -16.563 1.00 88.12 87 THR A N 1
ATOM 665 C CA . THR A 1 87 ? 15.878 9.364 -16.690 1.00 88.12 87 THR A CA 1
ATOM 666 C C . THR A 1 87 ? 16.524 10.014 -15.463 1.00 88.12 87 THR A C 1
ATOM 668 O O . THR A 1 87 ? 17.680 9.710 -15.167 1.00 88.12 87 THR A O 1
ATOM 671 N N . LYS A 1 88 ? 15.768 10.790 -14.670 1.00 92.56 88 LYS A N 1
ATOM 672 C CA . LYS A 1 88 ? 16.234 11.563 -13.499 1.00 92.56 88 LYS A CA 1
ATOM 673 C C . LYS A 1 88 ? 16.643 10.711 -12.295 1.00 92.56 88 LYS A C 1
ATOM 675 O O . LYS A 1 88 ? 17.168 11.240 -11.312 1.00 92.56 88 LYS A O 1
ATOM 680 N N . PHE A 1 89 ? 16.397 9.401 -12.324 1.00 95.94 89 PHE A N 1
ATOM 681 C CA . PHE A 1 89 ? 16.854 8.513 -11.259 1.00 95.94 89 PHE A CA 1
ATOM 682 C C . PHE A 1 89 ? 18.370 8.323 -11.287 1.00 95.94 89 PHE A C 1
ATOM 684 O O . PHE A 1 89 ? 18.940 7.817 -12.260 1.00 95.94 89 PHE A O 1
ATOM 691 N N . THR A 1 90 ? 19.005 8.611 -10.153 1.00 96.19 90 THR A N 1
ATOM 692 C CA . THR A 1 90 ? 20.426 8.330 -9.926 1.00 96.19 90 THR A CA 1
ATOM 693 C C . THR A 1 90 ? 20.710 6.822 -9.927 1.00 96.19 90 THR A C 1
ATOM 695 O O . THR A 1 90 ? 19.825 5.994 -9.690 1.00 96.19 90 THR A O 1
ATOM 698 N N . LYS A 1 91 ? 21.982 6.432 -10.105 1.00 96.25 91 LYS A N 1
ATOM 699 C CA . LYS A 1 91 ? 22.409 5.020 -10.011 1.00 96.25 91 LYS A CA 1
ATOM 700 C C . LYS A 1 91 ? 21.988 4.373 -8.680 1.00 96.25 91 LYS A C 1
ATOM 702 O O . LYS A 1 91 ? 21.543 3.224 -8.665 1.00 96.25 91 LYS A O 1
ATOM 707 N N . LYS A 1 92 ? 22.077 5.119 -7.570 1.00 96.75 92 LYS A N 1
ATOM 708 C CA . LYS A 1 92 ? 21.680 4.660 -6.228 1.00 96.75 92 LYS A CA 1
ATOM 709 C C . LYS A 1 92 ? 20.168 4.439 -6.119 1.00 96.75 92 LYS A C 1
ATOM 711 O O . LYS A 1 92 ? 19.741 3.411 -5.603 1.00 96.75 92 LYS A O 1
ATOM 716 N N . GLU A 1 93 ? 19.362 5.354 -6.646 1.00 97.38 93 GLU A N 1
ATOM 717 C CA . GLU A 1 93 ? 17.898 5.224 -6.656 1.00 97.38 93 GLU A CA 1
ATOM 718 C C . GLU A 1 93 ? 17.445 4.035 -7.513 1.00 97.38 93 GLU A C 1
ATOM 720 O O . GLU A 1 93 ? 16.666 3.200 -7.050 1.00 97.38 93 GLU A O 1
ATOM 725 N N . ARG A 1 94 ? 18.019 3.868 -8.714 1.00 97.50 94 ARG A N 1
ATOM 726 C CA . ARG A 1 94 ? 17.764 2.691 -9.567 1.00 97.50 94 ARG A CA 1
ATOM 727 C C . ARG A 1 94 ? 18.127 1.385 -8.863 1.00 97.50 94 ARG A C 1
ATOM 729 O O . ARG A 1 94 ? 17.400 0.401 -8.999 1.00 97.50 94 ARG A O 1
ATOM 736 N N . LYS A 1 95 ? 19.220 1.366 -8.090 1.00 97.69 95 LYS A N 1
ATOM 737 C CA . LYS A 1 95 ? 19.607 0.208 -7.271 1.00 97.69 95 LYS A CA 1
ATOM 738 C C . LYS A 1 95 ? 18.527 -0.125 -6.240 1.00 97.69 95 LYS A C 1
ATOM 740 O O . LYS A 1 95 ? 18.153 -1.289 -6.144 1.00 97.69 95 LYS A O 1
ATOM 745 N N . TYR A 1 96 ? 17.983 0.862 -5.527 1.00 98.31 96 TYR A N 1
ATOM 746 C CA . TYR A 1 96 ? 16.902 0.620 -4.566 1.00 98.31 96 TYR A CA 1
ATOM 747 C C . TYR A 1 96 ? 15.601 0.149 -5.224 1.00 98.31 96 TYR A C 1
ATOM 749 O O . TYR A 1 96 ? 14.968 -0.761 -4.693 1.00 98.31 96 TYR A O 1
ATOM 757 N N . ILE A 1 97 ? 15.234 0.687 -6.393 1.00 98.31 97 ILE A N 1
ATOM 758 C CA . ILE A 1 97 ? 14.059 0.218 -7.151 1.00 98.31 97 ILE A CA 1
ATOM 759 C C . ILE A 1 97 ? 14.216 -1.263 -7.516 1.00 98.31 97 ILE A C 1
ATOM 761 O O . ILE A 1 97 ? 13.327 -2.071 -7.244 1.00 98.31 97 ILE A O 1
ATOM 765 N N . LYS A 1 98 ? 15.378 -1.643 -8.065 1.00 98.12 98 LYS A N 1
ATOM 766 C CA . LYS A 1 98 ? 15.687 -3.041 -8.405 1.00 98.12 98 LYS A CA 1
ATOM 767 C C . LYS A 1 98 ? 15.713 -3.945 -7.169 1.00 98.12 98 LYS A C 1
ATOM 769 O O . LYS A 1 98 ? 15.230 -5.071 -7.229 1.00 98.12 98 LYS A O 1
ATOM 774 N N . GLN A 1 99 ? 16.249 -3.468 -6.044 1.00 98.12 99 GLN A N 1
ATOM 775 C CA . GLN A 1 99 ? 16.242 -4.214 -4.783 1.00 98.12 99 GLN A CA 1
ATOM 776 C C . GLN A 1 99 ? 14.824 -4.447 -4.258 1.00 98.12 99 GLN A C 1
ATOM 778 O O . GLN A 1 99 ? 14.531 -5.560 -3.837 1.00 98.12 99 GLN A O 1
ATOM 783 N N . ALA A 1 100 ? 13.941 -3.448 -4.328 1.00 98.19 100 ALA A N 1
ATOM 784 C CA . ALA A 1 100 ? 12.547 -3.586 -3.912 1.00 98.19 100 ALA A CA 1
ATOM 785 C C . ALA A 1 100 ? 11.802 -4.637 -4.749 1.00 98.19 100 ALA A C 1
ATOM 787 O O . ALA A 1 100 ? 11.175 -5.536 -4.187 1.00 98.19 100 ALA A O 1
ATOM 788 N N . ALA A 1 101 ? 11.936 -4.567 -6.079 1.00 98.06 101 ALA A N 1
ATOM 789 C CA . ALA A 1 101 ? 11.375 -5.557 -6.996 1.00 98.06 101 ALA A CA 1
ATOM 790 C C . ALA A 1 101 ? 11.911 -6.967 -6.694 1.00 98.06 101 ALA A C 1
ATOM 792 O O . ALA A 1 101 ? 11.135 -7.901 -6.487 1.00 98.06 101 ALA A O 1
ATOM 793 N N . LYS A 1 102 ? 13.240 -7.104 -6.562 1.00 97.81 102 LYS A N 1
ATOM 794 C CA . LYS A 1 102 ? 13.894 -8.374 -6.222 1.00 97.81 102 LYS A CA 1
ATOM 795 C C . LYS A 1 102 ? 13.428 -8.916 -4.872 1.00 97.81 102 LYS A C 1
ATOM 797 O O . LYS A 1 102 ? 13.197 -10.110 -4.758 1.00 97.81 102 LYS A O 1
ATOM 802 N N . HIS A 1 103 ? 13.282 -8.067 -3.857 1.00 97.56 103 HIS A N 1
ATOM 803 C CA . HIS A 1 103 ? 12.879 -8.473 -2.509 1.00 97.56 103 HIS A CA 1
ATOM 804 C C . HIS A 1 103 ? 11.484 -9.102 -2.485 1.00 97.56 103 HIS A C 1
ATOM 806 O O . HIS A 1 103 ? 11.285 -10.114 -1.818 1.00 97.56 103 HIS A O 1
ATOM 812 N N . ILE A 1 104 ? 10.526 -8.556 -3.237 1.00 96.75 104 ILE A N 1
ATOM 813 C CA . ILE A 1 104 ? 9.194 -9.165 -3.361 1.00 96.75 104 ILE A CA 1
ATOM 814 C C . ILE A 1 104 ? 9.266 -10.431 -4.223 1.00 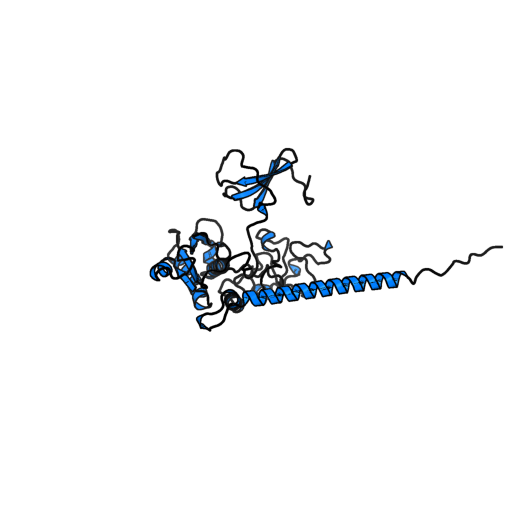96.75 104 ILE A C 1
ATOM 816 O O . ILE A 1 104 ? 8.721 -11.461 -3.828 1.00 96.75 104 ILE A O 1
ATOM 820 N N . HIS A 1 105 ? 9.979 -10.385 -5.352 1.00 95.69 105 HIS A N 1
ATOM 821 C CA . HIS A 1 105 ? 10.125 -11.526 -6.258 1.00 95.69 105 HIS A CA 1
ATOM 822 C C . HIS A 1 105 ? 10.741 -12.763 -5.582 1.00 95.69 105 HIS A C 1
ATOM 824 O O . HIS A 1 105 ? 10.311 -13.886 -5.826 1.00 95.69 105 HIS A O 1
ATOM 830 N N . THR A 1 106 ? 11.735 -12.580 -4.707 1.00 95.56 106 THR A N 1
ATOM 831 C CA . THR A 1 106 ? 12.416 -13.700 -4.038 1.00 95.56 106 THR A CA 1
ATOM 832 C C . THR A 1 106 ? 11.668 -14.216 -2.817 1.00 95.56 106 THR A C 1
ATOM 834 O O . THR A 1 106 ? 11.740 -15.407 -2.519 1.00 95.56 106 THR A O 1
ATOM 837 N N . LYS A 1 107 ? 10.967 -13.341 -2.086 1.00 95.00 107 LYS A N 1
ATOM 838 C CA . LYS A 1 107 ? 10.265 -13.730 -0.856 1.00 95.00 107 LYS A CA 1
ATOM 839 C C . LYS A 1 107 ? 8.853 -14.238 -1.090 1.00 95.00 107 LYS A C 1
ATOM 841 O O . LYS A 1 107 ? 8.293 -14.873 -0.200 1.00 95.00 107 LYS A O 1
ATOM 846 N N . THR A 1 108 ? 8.266 -13.949 -2.244 1.00 93.81 108 THR A N 1
ATOM 847 C CA . THR A 1 108 ? 6.865 -14.251 -2.527 1.00 93.81 108 THR A CA 1
ATOM 848 C C . THR A 1 108 ? 6.724 -15.136 -3.760 1.00 93.81 108 THR A C 1
ATOM 850 O O . THR A 1 108 ? 7.699 -15.543 -4.385 1.00 93.81 108 THR A O 1
ATOM 853 N N . SER A 1 109 ? 5.487 -15.498 -4.077 1.00 89.00 109 SER A N 1
ATOM 854 C CA . SER A 1 109 ? 5.136 -16.259 -5.274 1.00 89.00 109 SER A CA 1
ATOM 855 C C . SER A 1 109 ? 4.853 -15.391 -6.500 1.00 89.00 109 SER A C 1
ATOM 857 O O . SER A 1 109 ? 4.552 -15.945 -7.555 1.00 89.00 109 SER A O 1
ATOM 859 N N . VAL A 1 110 ? 4.907 -14.063 -6.358 1.00 92.25 110 VAL A N 1
ATOM 860 C CA . VAL A 1 110 ? 4.692 -13.127 -7.461 1.00 92.25 110 VAL A CA 1
ATOM 861 C C . VAL A 1 110 ? 6.010 -12.869 -8.169 1.00 92.25 110 VAL A C 1
ATOM 863 O O . VAL A 1 110 ? 7.012 -12.507 -7.551 1.00 92.25 110 VAL A O 1
ATOM 866 N N . ASP A 1 111 ? 5.991 -13.005 -9.485 1.00 93.00 111 ASP A N 1
ATOM 867 C CA . ASP A 1 111 ? 7.099 -12.614 -10.332 1.00 93.00 111 ASP A CA 1
ATOM 868 C C . ASP A 1 111 ? 7.058 -11.101 -10.564 1.00 93.00 111 ASP A C 1
ATOM 870 O O . ASP A 1 111 ? 6.064 -10.571 -11.061 1.00 93.00 111 ASP A O 1
ATOM 874 N N . ILE A 1 112 ? 8.134 -10.401 -10.198 1.00 95.75 112 ILE A N 1
ATOM 875 C CA . ILE A 1 112 ? 8.327 -8.992 -10.552 1.00 95.75 112 ILE A CA 1
ATOM 876 C C . ILE A 1 112 ? 9.503 -8.919 -11.507 1.00 95.75 112 ILE A C 1
ATOM 878 O O . ILE A 1 112 ? 10.650 -9.089 -11.097 1.00 95.75 112 ILE A O 1
ATOM 882 N N . ILE A 1 113 ? 9.197 -8.673 -12.774 1.00 95.44 113 ILE A N 1
ATOM 883 C CA . ILE A 1 113 ? 10.178 -8.628 -13.858 1.00 95.44 113 ILE A CA 1
ATOM 884 C C . ILE A 1 113 ? 10.105 -7.286 -14.574 1.00 95.44 113 ILE A C 1
ATOM 886 O O . ILE A 1 113 ? 9.126 -6.549 -14.478 1.00 95.44 113 ILE A O 1
ATOM 890 N N . THR A 1 114 ? 11.155 -6.940 -15.294 1.00 96.94 114 THR A N 1
ATOM 891 C CA . THR A 1 114 ? 11.151 -5.774 -16.168 1.00 96.94 114 THR A CA 1
ATOM 892 C C . THR A 1 114 ? 10.309 -6.034 -17.416 1.00 96.94 114 THR A C 1
ATOM 894 O O . THR A 1 114 ? 10.139 -7.172 -17.859 1.00 96.94 114 THR A O 1
ATOM 897 N N . LEU A 1 115 ? 9.800 -4.962 -18.021 1.00 95.06 115 LEU A N 1
ATOM 898 C CA . LEU A 1 115 ? 9.101 -5.038 -19.305 1.00 95.06 115 LEU A CA 1
ATOM 899 C C . LEU A 1 115 ? 9.976 -5.681 -20.399 1.00 95.06 115 LEU A C 1
ATOM 901 O O . LEU A 1 115 ? 9.491 -6.516 -21.156 1.00 95.06 115 LEU A O 1
ATOM 905 N N . ALA A 1 116 ? 11.273 -5.359 -20.422 1.00 93.50 116 ALA A N 1
ATOM 906 C CA . ALA A 1 116 ? 12.234 -5.939 -21.360 1.00 93.50 116 ALA A CA 1
ATOM 907 C C . ALA A 1 116 ? 12.397 -7.459 -21.169 1.00 93.50 116 ALA A C 1
ATOM 909 O O . ALA A 1 116 ? 12.390 -8.208 -22.142 1.00 93.50 116 ALA A O 1
ATOM 910 N N . GLU A 1 117 ? 12.473 -7.942 -19.923 1.00 94.31 117 GLU A N 1
ATOM 911 C CA . GLU A 1 117 ? 12.517 -9.385 -19.630 1.00 94.31 117 GLU A CA 1
ATOM 912 C C . GLU A 1 117 ? 11.234 -10.107 -20.059 1.00 94.31 117 GLU A C 1
ATOM 914 O O . GLU A 1 117 ? 11.289 -11.269 -20.455 1.00 94.31 117 GLU A O 1
ATOM 919 N N . CYS A 1 118 ? 10.077 -9.443 -19.987 1.00 93.31 118 CYS A N 1
ATOM 920 C CA . CYS A 1 118 ? 8.819 -9.995 -20.487 1.00 93.31 118 CYS A CA 1
ATOM 921 C C . CYS A 1 118 ? 8.851 -10.149 -22.014 1.00 93.31 118 CYS A C 1
ATOM 923 O O . CYS A 1 118 ? 8.558 -11.226 -22.533 1.00 93.31 118 CYS A O 1
ATOM 925 N N . GLN A 1 119 ? 9.267 -9.096 -22.723 1.00 91.12 119 GLN A N 1
ATOM 926 C CA . GLN A 1 119 ? 9.361 -9.080 -24.186 1.00 91.12 119 GLN A CA 1
ATOM 927 C C . GLN A 1 119 ? 10.355 -10.130 -24.700 1.00 91.12 119 GLN A C 1
ATOM 929 O O . GLN A 1 119 ? 10.050 -10.860 -25.641 1.00 91.12 119 GLN A O 1
ATOM 934 N N . ALA A 1 120 ? 11.497 -10.286 -24.024 1.00 91.38 120 ALA A N 1
ATOM 935 C CA . ALA A 1 120 ? 12.488 -11.314 -24.342 1.00 91.38 120 ALA A CA 1
ATOM 936 C C . ALA A 1 120 ? 11.954 -12.753 -24.180 1.00 91.38 120 ALA A C 1
ATOM 938 O O . ALA A 1 120 ? 12.456 -13.671 -24.820 1.00 91.38 120 ALA A O 1
ATOM 939 N N . LYS A 1 121 ? 10.918 -12.962 -23.356 1.00 87.50 121 LYS A N 1
ATOM 940 C CA . LYS A 1 121 ? 10.248 -14.261 -23.156 1.00 87.50 121 LYS A CA 1
ATOM 941 C C . LYS A 1 121 ? 9.110 -14.526 -24.156 1.00 87.50 121 LYS A C 1
ATOM 943 O O . LYS A 1 121 ? 8.314 -15.437 -23.936 1.00 87.50 121 LYS A O 1
ATOM 948 N N . GLY A 1 122 ? 9.006 -13.742 -25.232 1.00 72.44 122 GLY A N 1
ATOM 949 C CA . GLY A 1 122 ? 8.108 -14.020 -26.358 1.00 72.44 122 GLY A CA 1
ATOM 950 C C . GLY A 1 122 ? 6.622 -13.766 -26.089 1.00 72.44 122 GLY A C 1
ATOM 951 O O . GLY A 1 122 ? 5.780 -14.437 -26.675 1.00 72.44 122 GLY A O 1
ATOM 952 N N . ASN A 1 123 ? 6.276 -12.821 -25.204 1.00 63.41 123 ASN A N 1
ATOM 953 C CA . ASN A 1 123 ? 4.884 -12.463 -24.886 1.00 63.41 123 ASN A CA 1
ATOM 954 C C . ASN A 1 123 ? 4.010 -13.645 -24.431 1.00 63.41 123 ASN A C 1
ATOM 956 O O . ASN A 1 123 ? 2.795 -13.638 -24.648 1.00 63.41 123 ASN A O 1
ATOM 960 N N . ALA A 1 124 ? 4.593 -14.632 -23.735 1.00 65.75 124 ALA A N 1
ATOM 961 C CA . ALA A 1 124 ? 3.809 -15.505 -22.860 1.00 65.75 124 ALA A CA 1
ATOM 962 C C . ALA A 1 124 ? 2.852 -14.614 -22.051 1.00 65.75 124 ALA A C 1
ATOM 964 O O . ALA A 1 124 ? 3.289 -13.529 -21.687 1.00 65.75 124 ALA A O 1
ATOM 965 N N . ASN A 1 125 ? 1.595 -15.026 -21.816 1.00 76.81 125 ASN A N 1
ATOM 966 C CA . ASN A 1 125 ? 0.487 -14.265 -21.189 1.00 76.81 125 ASN A CA 1
ATOM 967 C C . ASN A 1 125 ? 0.813 -13.645 -19.793 1.00 76.81 125 ASN A C 1
ATOM 969 O O . ASN A 1 125 ? 0.130 -13.880 -18.796 1.00 76.81 125 ASN A O 1
ATOM 973 N N . LEU A 1 126 ? 1.883 -12.872 -19.689 1.00 87.25 126 LEU A N 1
ATOM 974 C CA . LEU A 1 126 ? 2.537 -12.276 -18.540 1.00 87.25 126 LEU A CA 1
ATOM 975 C C . LEU A 1 126 ? 2.277 -10.781 -18.650 1.00 87.25 126 LEU A C 1
ATOM 977 O O . LEU A 1 126 ? 2.391 -10.219 -19.739 1.00 87.25 126 LEU A O 1
ATOM 981 N N . CYS A 1 127 ? 1.910 -10.136 -17.543 1.00 88.25 127 CYS A N 1
ATOM 982 C CA . CYS A 1 127 ? 1.717 -8.685 -17.517 1.00 88.25 127 CYS A CA 1
ATOM 983 C C . CYS A 1 127 ? 0.818 -8.151 -18.656 1.00 88.25 127 CYS A C 1
ATOM 985 O O . CYS A 1 127 ? 1.140 -7.149 -19.289 1.00 88.25 127 CYS A O 1
ATOM 987 N N . GLY A 1 128 ? -0.252 -8.876 -19.002 1.00 89.00 128 GLY A N 1
ATOM 988 C CA . GLY A 1 128 ? -1.111 -8.512 -20.135 1.00 89.00 128 GLY A CA 1
ATOM 989 C C . GLY A 1 128 ? -0.381 -8.542 -21.480 1.00 89.00 128 GLY A C 1
ATOM 990 O O . GLY A 1 128 ? -0.400 -7.563 -22.219 1.00 89.00 128 GLY A O 1
ATOM 991 N N . ASN A 1 129 ? 0.292 -9.654 -21.788 1.00 90.50 129 ASN A N 1
ATOM 992 C CA . ASN A 1 129 ? 1.073 -9.854 -23.019 1.00 90.50 129 ASN A CA 1
ATOM 993 C C . ASN A 1 129 ? 2.203 -8.830 -23.169 1.00 90.50 129 ASN A C 1
ATOM 995 O O . ASN A 1 129 ? 2.430 -8.303 -24.256 1.00 90.50 129 ASN A O 1
ATOM 999 N N . CYS A 1 130 ? 2.860 -8.508 -22.052 1.00 91.56 130 CYS A N 1
ATOM 1000 C CA . CYS A 1 130 ? 3.910 -7.497 -21.976 1.00 91.56 130 CYS A CA 1
ATOM 1001 C C . CYS A 1 130 ? 3.467 -6.107 -22.476 1.00 91.56 130 CYS A C 1
ATOM 1003 O O . CYS A 1 130 ? 4.295 -5.328 -22.943 1.00 91.56 130 CYS A O 1
ATOM 1005 N N . LYS A 1 131 ? 2.166 -5.788 -22.393 1.00 91.94 131 LYS A N 1
ATOM 1006 C CA . LYS A 1 131 ? 1.625 -4.451 -22.698 1.00 91.94 131 LYS A CA 1
ATOM 1007 C C . LYS A 1 131 ? 1.351 -3.644 -21.438 1.00 91.94 131 LYS A C 1
ATOM 1009 O O . LYS A 1 131 ? 1.482 -2.424 -21.456 1.00 91.94 131 LYS A O 1
ATOM 1014 N N . ASP A 1 132 ? 0.998 -4.315 -20.347 1.00 94.31 132 ASP A N 1
ATOM 1015 C CA . ASP A 1 132 ? 0.695 -3.675 -19.075 1.00 94.31 132 ASP A CA 1
ATOM 1016 C C . ASP A 1 132 ? 1.903 -3.719 -18.143 1.00 94.31 132 ASP A C 1
ATOM 1018 O O . ASP A 1 132 ? 2.513 -4.766 -17.924 1.00 94.31 132 ASP A O 1
ATOM 1022 N N . TYR A 1 133 ? 2.252 -2.582 -17.552 1.00 96.00 133 TYR A N 1
ATOM 1023 C CA . TYR A 1 133 ? 3.404 -2.501 -16.660 1.00 96.00 133 TYR A CA 1
ATOM 1024 C C . TYR A 1 133 ? 3.298 -1.330 -15.691 1.00 96.00 133 TYR A C 1
ATOM 1026 O O . TYR A 1 133 ? 2.627 -0.329 -15.932 1.00 96.00 133 TYR A O 1
ATOM 1034 N N . VAL A 1 134 ? 4.018 -1.443 -14.582 1.00 96.69 134 VAL A N 1
ATOM 1035 C CA . VAL A 1 134 ? 4.233 -0.352 -13.641 1.00 96.69 134 VAL A CA 1
ATOM 1036 C C . VAL A 1 134 ? 5.315 0.582 -14.184 1.00 96.69 134 VAL A C 1
ATOM 1038 O O . VAL A 1 134 ? 6.484 0.203 -14.274 1.00 96.69 134 VAL A O 1
ATOM 1041 N N . ALA A 1 135 ? 4.938 1.805 -14.540 1.00 96.12 135 ALA A N 1
ATOM 1042 C CA . ALA A 1 135 ? 5.866 2.865 -14.909 1.00 96.12 135 ALA A CA 1
ATOM 1043 C C . ALA A 1 135 ? 6.389 3.544 -13.638 1.00 96.12 135 ALA A C 1
ATOM 1045 O O . ALA A 1 135 ? 5.649 4.247 -12.947 1.00 96.12 135 ALA A O 1
ATOM 1046 N N . VAL A 1 136 ? 7.660 3.301 -13.317 1.00 96.88 136 VAL A N 1
ATOM 1047 C CA . VAL A 1 136 ? 8.332 3.893 -12.160 1.00 96.88 136 VAL A CA 1
ATOM 1048 C C . VAL A 1 136 ? 8.851 5.278 -12.543 1.00 96.88 136 VAL A C 1
ATOM 1050 O O . VAL A 1 136 ? 9.762 5.385 -13.368 1.00 96.88 136 VAL A O 1
ATOM 1053 N N . THR A 1 137 ? 8.280 6.319 -11.934 1.00 92.38 137 THR A N 1
ATOM 1054 C CA . THR A 1 137 ? 8.528 7.733 -12.262 1.00 92.38 137 THR A CA 1
ATOM 1055 C C . THR A 1 137 ? 8.941 8.560 -11.042 1.00 92.38 137 THR A C 1
ATOM 1057 O O . THR A 1 137 ? 8.758 8.144 -9.893 1.00 92.38 137 THR A O 1
ATOM 1060 N N . LYS A 1 138 ? 9.519 9.743 -11.288 1.00 89.12 138 LYS A N 1
ATOM 1061 C CA . LYS A 1 138 ? 9.922 10.725 -10.269 1.00 89.12 138 LYS A CA 1
ATOM 1062 C C . LYS A 1 138 ? 9.389 12.117 -10.626 1.00 89.12 138 LYS A C 1
ATOM 1064 O O . LYS A 1 138 ? 10.110 13.112 -10.577 1.00 89.12 138 LYS A O 1
ATOM 1069 N N . GLU A 1 139 ? 8.124 12.179 -11.029 1.00 80.56 139 GLU A N 1
ATOM 1070 C CA . GLU A 1 139 ? 7.527 13.384 -11.619 1.00 80.56 139 GLU A CA 1
ATOM 1071 C C . GLU A 1 139 ? 6.742 14.225 -10.617 1.00 80.56 139 GLU A C 1
ATOM 1073 O O . GLU A 1 139 ? 6.686 15.445 -10.752 1.00 80.56 139 GLU A O 1
ATOM 1078 N N . LYS A 1 140 ? 6.121 13.588 -9.619 1.00 80.12 140 LYS A N 1
ATOM 1079 C CA . LYS A 1 140 ? 5.217 14.253 -8.676 1.00 80.12 140 LYS A CA 1
ATOM 1080 C C . LYS A 1 140 ? 5.750 14.202 -7.245 1.00 80.12 140 LYS A C 1
ATOM 1082 O O . LYS A 1 140 ? 6.520 13.297 -6.916 1.00 80.12 140 LYS A O 1
ATOM 1087 N N . PRO A 1 141 ? 5.322 15.129 -6.375 1.00 75.94 141 PRO A N 1
ATOM 1088 C CA . PRO A 1 141 ? 5.602 15.028 -4.953 1.00 75.94 141 PRO A CA 1
ATOM 1089 C C . PRO A 1 141 ? 4.976 13.773 -4.324 1.00 75.94 141 PRO A C 1
ATOM 1091 O O . PRO A 1 141 ? 3.849 13.390 -4.643 1.00 75.94 141 PRO A O 1
ATOM 1094 N N . GLY A 1 142 ? 5.697 13.160 -3.391 1.00 78.50 142 GLY A N 1
ATOM 1095 C CA . GLY A 1 142 ? 5.269 12.008 -2.596 1.00 78.50 142 GLY A CA 1
ATOM 1096 C C . GLY A 1 142 ? 5.548 10.627 -3.205 1.00 78.50 142 GLY A C 1
ATOM 1097 O O . GLY A 1 142 ? 6.097 10.477 -4.295 1.00 78.50 142 GLY A O 1
ATOM 1098 N N . CYS A 1 143 ? 5.173 9.585 -2.461 1.00 80.56 143 CYS A N 1
ATOM 1099 C CA . CYS A 1 143 ? 5.266 8.185 -2.885 1.00 80.56 143 CYS A CA 1
ATOM 1100 C C . CYS A 1 143 ? 3.849 7.636 -3.048 1.00 80.56 143 CYS A C 1
ATOM 1102 O O . CYS A 1 143 ? 3.061 7.746 -2.105 1.00 80.56 143 CYS A O 1
ATOM 1104 N N . PHE A 1 144 ? 3.513 7.102 -4.222 1.00 80.62 144 PHE A N 1
ATOM 1105 C CA . PHE A 1 144 ? 2.199 6.504 -4.463 1.00 80.62 144 PHE A CA 1
ATOM 1106 C C . PHE A 1 144 ? 2.216 5.553 -5.662 1.00 80.62 144 PHE A C 1
ATOM 1108 O O . PHE A 1 144 ? 2.979 5.734 -6.612 1.00 80.62 144 PHE A O 1
ATOM 1115 N N . ALA A 1 145 ? 1.291 4.597 -5.667 1.00 81.19 145 ALA A N 1
ATOM 1116 C CA . ALA A 1 145 ? 1.034 3.714 -6.796 1.00 81.19 145 ALA A CA 1
ATOM 1117 C C . ALA A 1 145 ? -0.465 3.471 -7.003 1.00 81.19 145 ALA A C 1
ATOM 1119 O O . ALA A 1 145 ? -1.278 3.582 -6.080 1.00 81.19 145 ALA A O 1
ATOM 1120 N N . ALA A 1 146 ? -0.835 3.098 -8.229 1.00 80.62 146 ALA A N 1
ATOM 1121 C CA . ALA A 1 146 ? -2.136 2.485 -8.476 1.00 80.62 146 ALA A CA 1
ATOM 1122 C C . ALA A 1 146 ? -2.232 1.138 -7.743 1.00 80.62 146 ALA A C 1
ATOM 1124 O O . ALA A 1 146 ? -1.252 0.397 -7.681 1.00 80.62 146 ALA A O 1
ATOM 1125 N N . VAL A 1 147 ? -3.414 0.802 -7.215 1.00 81.88 147 VAL A N 1
ATOM 1126 C CA . VAL A 1 147 ? -3.601 -0.478 -6.523 1.00 81.88 147 VAL A CA 1
ATOM 1127 C C . VAL A 1 147 ? -4.107 -1.558 -7.462 1.00 81.88 147 VAL A C 1
ATOM 1129 O O . VAL A 1 147 ? -5.178 -1.410 -8.049 1.00 81.88 147 VAL A O 1
ATOM 1132 N N . GLY A 1 148 ? -3.376 -2.670 -7.524 1.00 85.44 148 GLY A N 1
ATOM 1133 C CA . GLY A 1 148 ? -3.689 -3.822 -8.362 1.00 85.44 148 GLY A CA 1
ATOM 1134 C C . GLY A 1 148 ? -3.482 -3.571 -9.858 1.00 85.44 148 GLY A C 1
ATOM 1135 O O . GLY A 1 148 ? -3.031 -2.505 -10.290 1.00 85.44 148 GLY A O 1
ATOM 1136 N N . TYR A 1 149 ? -3.843 -4.575 -10.652 1.00 87.75 149 TYR A N 1
ATOM 1137 C CA . TYR A 1 149 ? -3.705 -4.574 -12.105 1.00 87.75 149 TYR A CA 1
AT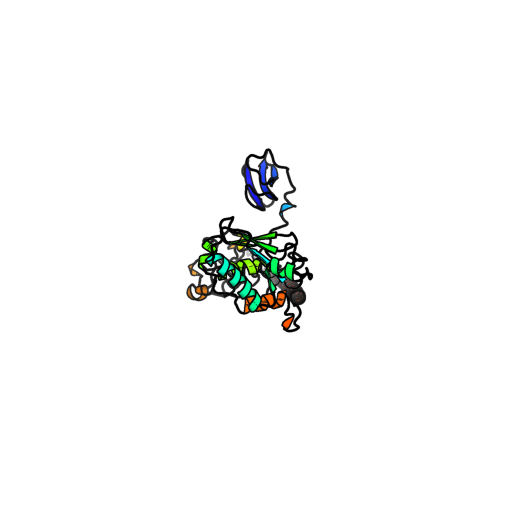OM 1138 C C . TYR A 1 149 ? -4.785 -3.705 -12.762 1.00 87.75 149 TYR A C 1
ATOM 1140 O O . TYR A 1 149 ? -5.982 -3.962 -12.591 1.00 87.75 149 TYR A O 1
ATOM 1148 N N . GLN A 1 150 ? -4.362 -2.683 -13.514 1.00 83.69 150 GLN A N 1
ATOM 1149 C CA . GLN A 1 150 ? -5.280 -1.744 -14.175 1.00 83.69 150 GLN A CA 1
ATOM 1150 C C . GLN A 1 150 ? -5.718 -2.178 -15.582 1.00 83.69 150 GLN A C 1
ATOM 1152 O O . GLN A 1 150 ? -6.781 -1.743 -16.021 1.00 83.69 150 GLN A O 1
ATOM 1157 N N . ALA A 1 151 ? -4.964 -3.057 -16.256 1.00 87.44 151 ALA A N 1
ATOM 1158 C CA . ALA A 1 151 ? -5.216 -3.470 -17.645 1.00 87.44 151 ALA A CA 1
ATOM 1159 C C . ALA A 1 151 ? -5.371 -2.269 -18.606 1.00 87.44 151 ALA A C 1
ATOM 1161 O O . ALA A 1 151 ? -6.356 -2.172 -19.340 1.00 87.44 151 ALA A O 1
ATOM 1162 N N . SER A 1 152 ? -4.447 -1.310 -18.519 1.00 84.81 152 SER A N 1
ATOM 1163 C CA . SER A 1 152 ? -4.525 -0.009 -19.198 1.00 84.81 152 SER A CA 1
ATOM 1164 C C . SER A 1 152 ? -3.194 0.434 -19.819 1.00 84.81 152 SER A C 1
ATOM 1166 O O . SER A 1 152 ? -2.989 1.622 -20.053 1.00 84.81 152 SER A O 1
ATOM 1168 N N . GLY A 1 153 ? -2.259 -0.490 -20.027 1.00 91.06 153 GLY A N 1
ATOM 1169 C CA . GLY A 1 153 ? -0.877 -0.205 -20.385 1.00 91.06 153 GLY A CA 1
ATOM 1170 C C . GLY A 1 153 ? -0.050 0.221 -19.171 1.00 91.06 153 GLY A C 1
ATOM 1171 O O . GLY A 1 153 ? 0.031 -0.486 -18.163 1.00 91.06 153 GLY A O 1
ATOM 1172 N N . ALA A 1 154 ? 0.579 1.391 -19.264 1.00 90.50 154 ALA A N 1
ATOM 1173 C CA . ALA A 1 154 ? 1.370 1.953 -18.178 1.00 90.50 154 ALA A CA 1
ATOM 1174 C C . ALA A 1 154 ? 0.481 2.367 -16.989 1.00 90.50 154 ALA A C 1
ATOM 1176 O O . ALA A 1 154 ? -0.439 3.172 -17.137 1.00 90.50 154 ALA A O 1
ATOM 1177 N N . GLN A 1 155 ? 0.796 1.880 -15.787 1.00 89.94 155 GLN A N 1
ATOM 1178 C CA . GLN A 1 155 ? 0.231 2.376 -14.527 1.00 89.94 155 GLN A CA 1
ATOM 1179 C C . GLN A 1 155 ? 1.320 3.011 -13.660 1.00 89.94 155 GLN A C 1
ATOM 1181 O O . GLN A 1 155 ? 2.406 2.458 -13.506 1.00 89.94 155 GLN A O 1
ATOM 1186 N N . VAL A 1 156 ? 1.036 4.179 -13.086 1.00 86.25 156 VAL A N 1
ATOM 1187 C CA . VAL A 1 156 ? 2.048 4.971 -12.374 1.00 86.25 156 VAL A CA 1
ATOM 1188 C C . VAL A 1 156 ? 2.443 4.358 -11.024 1.00 86.25 156 VAL A C 1
ATOM 1190 O O . VAL A 1 156 ? 1.587 3.944 -10.234 1.00 86.25 156 VAL A O 1
ATOM 1193 N N . LEU A 1 157 ? 3.749 4.372 -10.755 1.00 89.88 157 LEU A N 1
ATOM 1194 C CA . LEU A 1 157 ? 4.359 4.270 -9.432 1.00 89.88 157 LEU A CA 1
ATOM 1195 C C . LEU A 1 157 ? 5.347 5.428 -9.298 1.00 89.88 157 LEU A C 1
ATOM 1197 O O . LEU A 1 157 ? 6.415 5.419 -9.907 1.00 89.88 157 LEU A O 1
ATOM 1201 N N . ASN A 1 158 ? 4.980 6.435 -8.514 1.00 88.50 158 ASN A N 1
ATOM 1202 C CA . ASN A 1 158 ? 5.806 7.613 -8.309 1.00 88.50 158 ASN A CA 1
ATOM 1203 C C . ASN A 1 158 ? 6.643 7.454 -7.038 1.00 88.50 158 ASN A C 1
ATOM 1205 O O . ASN A 1 158 ? 6.102 7.164 -5.969 1.00 88.50 158 ASN A O 1
ATOM 1209 N N . VAL A 1 159 ? 7.953 7.668 -7.149 1.00 88.75 159 VAL A N 1
ATOM 1210 C CA . VAL A 1 159 ? 8.896 7.631 -6.024 1.00 88.75 159 VAL A CA 1
ATOM 1211 C C . VAL A 1 159 ? 9.837 8.831 -6.068 1.00 88.75 159 VAL A C 1
ATOM 1213 O O . VAL A 1 159 ? 10.891 8.807 -6.700 1.00 88.75 159 VAL A O 1
ATOM 1216 N N . GLU A 1 160 ? 9.466 9.898 -5.362 1.00 89.12 160 GLU A N 1
ATOM 1217 C CA . GLU A 1 160 ? 10.307 11.085 -5.203 1.00 89.12 160 GLU A CA 1
ATOM 1218 C C . GLU A 1 160 ? 11.565 10.847 -4.339 1.00 89.12 160 GLU A C 1
ATOM 1220 O O . GLU A 1 160 ? 11.751 9.797 -3.720 1.00 89.12 160 GLU A O 1
ATOM 1225 N N . LYS A 1 161 ? 12.419 11.877 -4.219 1.00 90.00 161 LYS A N 1
ATOM 1226 C CA . LYS A 1 161 ? 13.663 11.838 -3.424 1.00 90.00 161 LYS A CA 1
ATOM 1227 C C . LYS A 1 161 ? 13.431 11.361 -1.980 1.00 90.00 161 LYS A C 1
ATOM 1229 O O . LYS A 1 161 ? 14.225 10.579 -1.457 1.00 90.00 161 LYS A O 1
ATOM 1234 N N . GLY A 1 162 ? 12.340 11.798 -1.343 1.00 88.62 162 GLY A N 1
ATOM 1235 C CA . GLY A 1 162 ? 11.976 11.406 0.021 1.00 88.62 162 GLY A CA 1
ATOM 1236 C C . GLY A 1 162 ? 11.711 9.906 0.189 1.00 88.62 162 GLY A C 1
ATOM 1237 O O . GLY A 1 162 ? 12.001 9.349 1.249 1.00 88.62 162 GLY A O 1
ATOM 1238 N N . CYS A 1 163 ? 11.253 9.224 -0.864 1.00 89.44 163 CYS A N 1
ATOM 1239 C CA . CYS A 1 163 ? 10.917 7.800 -0.825 1.00 89.44 163 CYS A CA 1
ATOM 1240 C C . CYS A 1 163 ? 12.149 6.908 -0.608 1.00 89.44 163 CYS A C 1
ATOM 1242 O O . CYS A 1 163 ? 12.034 5.815 -0.060 1.00 89.44 163 CYS A O 1
ATOM 1244 N N . PHE A 1 164 ? 13.342 7.388 -0.966 1.00 95.12 164 PHE A N 1
ATOM 1245 C CA . PHE A 1 164 ? 14.593 6.635 -0.845 1.00 95.12 164 PHE A CA 1
ATOM 1246 C C . PHE A 1 164 ? 15.258 6.743 0.536 1.00 95.12 164 PHE A C 1
ATOM 1248 O O . PHE A 1 164 ? 16.255 6.060 0.778 1.00 95.12 164 PHE A O 1
ATOM 1255 N N . LYS A 1 165 ? 14.724 7.564 1.459 1.00 92.69 165 LYS A N 1
ATOM 1256 C CA . LYS A 1 165 ? 15.283 7.739 2.817 1.00 92.69 165 LYS A CA 1
ATOM 1257 C C . LYS A 1 165 ? 15.365 6.419 3.594 1.00 92.69 165 LYS A C 1
ATOM 1259 O O . LYS A 1 165 ? 16.324 6.199 4.321 1.00 92.69 165 LYS A O 1
ATOM 1264 N N . ALA A 1 166 ? 14.398 5.523 3.387 1.00 90.31 166 ALA A N 1
ATOM 1265 C CA . ALA A 1 166 ? 14.354 4.188 3.991 1.00 90.31 166 ALA A CA 1
ATOM 1266 C C . ALA A 1 166 ? 14.918 3.084 3.066 1.00 90.31 166 ALA A C 1
ATOM 1268 O O . ALA A 1 166 ? 14.523 1.920 3.156 1.00 90.31 166 ALA A O 1
ATOM 1269 N N . GLY A 1 167 ? 15.794 3.441 2.120 1.00 95.44 167 GLY A N 1
ATOM 1270 C CA . GLY A 1 167 ? 16.333 2.507 1.132 1.00 95.44 167 GLY A CA 1
ATOM 1271 C C . GLY A 1 167 ? 15.240 1.921 0.234 1.00 95.44 167 GLY A C 1
ATOM 1272 O O . GLY A 1 167 ? 14.457 2.658 -0.362 1.00 95.44 167 GLY A O 1
ATOM 1273 N N . MET A 1 168 ? 15.176 0.590 0.129 1.00 96.88 168 MET A N 1
ATOM 1274 C CA . MET A 1 168 ? 14.198 -0.097 -0.727 1.00 96.88 168 MET A CA 1
ATOM 1275 C C . MET A 1 168 ? 12.780 -0.173 -0.138 1.00 96.88 168 MET A C 1
ATOM 1277 O O . MET A 1 168 ? 11.833 -0.437 -0.874 1.00 96.88 168 MET A O 1
ATOM 1281 N N . GLY A 1 169 ? 12.604 0.013 1.175 1.00 96.62 169 GLY A N 1
ATOM 1282 C CA . GLY A 1 169 ? 11.366 -0.388 1.850 1.00 96.62 169 GLY A CA 1
ATOM 1283 C C . GLY A 1 169 ? 10.131 0.413 1.446 1.00 96.62 169 GLY A C 1
ATOM 1284 O O . GLY A 1 169 ? 9.074 -0.166 1.213 1.00 96.62 169 GLY A O 1
ATOM 1285 N N . ARG A 1 170 ? 10.255 1.737 1.290 1.00 93.69 170 ARG A N 1
ATOM 1286 C CA . ARG A 1 170 ? 9.142 2.567 0.792 1.00 93.69 170 ARG A CA 1
ATOM 1287 C C . ARG A 1 170 ? 8.768 2.192 -0.645 1.00 93.69 170 ARG A C 1
ATOM 1289 O O . ARG A 1 170 ? 7.602 2.190 -0.990 1.00 93.69 170 ARG A O 1
ATOM 1296 N N . ILE A 1 171 ? 9.741 1.810 -1.467 1.00 97.12 171 ILE A N 1
ATOM 1297 C CA . ILE A 1 171 ? 9.495 1.398 -2.854 1.00 97.12 171 ILE A CA 1
ATOM 1298 C C . ILE A 1 171 ? 8.810 0.027 -2.885 1.00 97.12 171 ILE A C 1
ATOM 1300 O O . ILE A 1 171 ? 7.885 -0.185 -3.662 1.00 97.12 171 ILE A O 1
ATOM 1304 N N . ALA A 1 172 ? 9.215 -0.896 -2.006 1.00 97.81 172 ALA A N 1
ATOM 1305 C CA . ALA A 1 172 ? 8.550 -2.187 -1.850 1.00 97.81 172 ALA A CA 1
ATOM 1306 C C . ALA A 1 172 ? 7.087 -2.018 -1.403 1.00 97.81 172 ALA A C 1
ATOM 1308 O O . ALA A 1 172 ? 6.224 -2.734 -1.897 1.00 97.81 172 ALA A O 1
ATOM 1309 N N . HIS A 1 173 ? 6.794 -1.041 -0.539 1.00 95.00 173 HIS A N 1
ATOM 1310 C CA . HIS A 1 173 ? 5.424 -0.655 -0.182 1.00 95.00 173 HIS A CA 1
ATOM 1311 C C . HIS A 1 173 ? 4.606 -0.217 -1.410 1.00 95.00 173 HIS A C 1
ATOM 1313 O O . HIS A 1 173 ? 3.505 -0.720 -1.626 1.00 95.00 173 HIS A O 1
ATOM 1319 N N . GLU A 1 174 ? 5.156 0.650 -2.268 1.00 94.62 174 GLU A N 1
ATOM 1320 C CA . GLU A 1 174 ? 4.457 1.073 -3.492 1.00 94.62 174 GLU A CA 1
ATOM 1321 C C . GLU A 1 174 ? 4.285 -0.076 -4.505 1.00 94.62 174 GLU A C 1
ATOM 1323 O O . GLU A 1 174 ? 3.244 -0.200 -5.152 1.00 94.62 174 GLU A O 1
ATOM 1328 N N . PHE A 1 175 ? 5.258 -0.984 -4.615 1.00 96.69 175 PHE A N 1
ATOM 1329 C CA . PHE A 1 175 ? 5.087 -2.200 -5.416 1.00 96.69 175 PHE A CA 1
ATOM 1330 C C . PHE A 1 175 ? 4.023 -3.136 -4.832 1.00 96.69 175 PHE A C 1
ATOM 1332 O O . PHE A 1 175 ? 3.277 -3.753 -5.593 1.00 96.69 175 PHE A O 1
ATOM 1339 N N . LEU A 1 176 ? 3.903 -3.230 -3.502 1.00 94.62 176 LEU A N 1
ATOM 1340 C CA . LEU A 1 176 ? 2.838 -4.004 -2.868 1.00 94.62 176 LEU A CA 1
ATOM 1341 C C . LEU A 1 176 ? 1.453 -3.434 -3.197 1.00 94.62 176 LEU A C 1
ATOM 1343 O O . LEU A 1 176 ? 0.531 -4.200 -3.485 1.00 94.62 176 LEU A O 1
ATOM 1347 N N . HIS A 1 177 ? 1.311 -2.106 -3.248 1.00 90.19 177 HIS A N 1
ATOM 1348 C CA . HIS A 1 177 ? 0.108 -1.484 -3.800 1.00 90.19 177 HIS A CA 1
ATOM 1349 C C . HIS A 1 177 ? -0.166 -1.965 -5.225 1.00 90.19 177 HIS A C 1
ATOM 1351 O O . HIS A 1 177 ? -1.245 -2.495 -5.494 1.00 90.19 177 HIS A O 1
ATOM 1357 N N . ALA A 1 178 ? 0.823 -1.894 -6.115 1.00 90.75 178 ALA A N 1
ATOM 1358 C CA . ALA A 1 178 ? 0.659 -2.321 -7.502 1.00 90.75 178 ALA A CA 1
ATOM 1359 C C . ALA A 1 178 ? 0.249 -3.799 -7.653 1.00 90.75 178 ALA A C 1
ATOM 1361 O O . ALA A 1 178 ? -0.554 -4.107 -8.534 1.00 90.75 178 ALA A O 1
ATOM 1362 N N . ILE A 1 179 ? 0.699 -4.710 -6.777 1.00 91.19 179 ILE A N 1
ATOM 1363 C CA . ILE A 1 179 ? 0.250 -6.117 -6.807 1.00 91.19 179 ILE A CA 1
ATOM 1364 C C . ILE A 1 179 ? -1.103 -6.351 -6.115 1.00 91.19 179 ILE A C 1
ATOM 1366 O O . ILE A 1 179 ? -1.658 -7.443 -6.250 1.00 91.19 179 ILE A O 1
ATOM 1370 N N . GLY A 1 180 ? -1.651 -5.359 -5.403 1.00 85.44 180 GLY A N 1
ATOM 1371 C CA . GLY A 1 180 ? -3.015 -5.396 -4.866 1.00 85.44 180 GLY A CA 1
ATOM 1372 C C . GLY A 1 180 ? -3.171 -5.255 -3.354 1.00 85.44 180 GLY A C 1
ATOM 1373 O O . GLY A 1 180 ? -4.243 -5.538 -2.814 1.00 85.44 180 GLY A O 1
ATOM 1374 N N . PHE A 1 181 ? -2.127 -4.848 -2.647 1.00 85.69 181 PHE A N 1
ATOM 1375 C CA . PHE A 1 181 ? -2.237 -4.555 -1.229 1.00 85.69 181 PHE A CA 1
ATOM 1376 C C . PHE A 1 181 ? -2.818 -3.168 -1.061 1.00 85.69 181 PHE A C 1
ATOM 1378 O O . PHE A 1 181 ? -2.608 -2.260 -1.871 1.00 85.69 181 PHE A O 1
ATOM 1385 N N . TYR A 1 182 ? -3.478 -2.968 0.060 1.00 83.25 182 TYR A N 1
ATOM 1386 C CA . TYR A 1 182 ? -3.540 -1.621 0.559 1.00 83.25 182 TYR A CA 1
ATOM 1387 C C . TYR A 1 1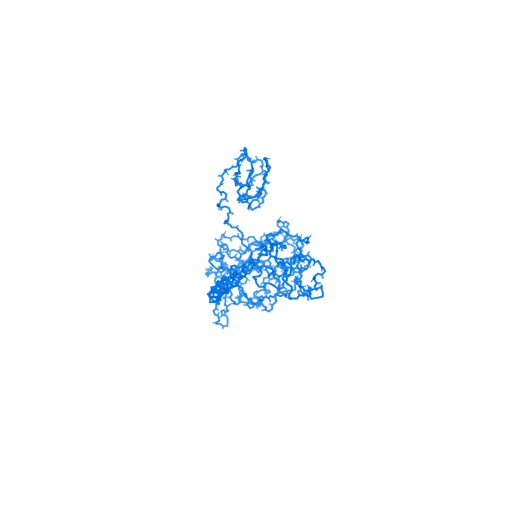82 ? -3.204 -1.577 2.046 1.00 83.25 182 TYR A C 1
ATOM 1389 O O . TYR A 1 182 ? -2.608 -2.532 2.543 1.00 83.25 182 TYR A O 1
ATOM 1397 N N . HIS A 1 183 ? -3.388 -0.428 2.695 1.00 87.94 183 HIS A N 1
ATOM 1398 C CA . HIS A 1 183 ? -2.783 -0.201 4.000 1.00 87.94 183 HIS A CA 1
ATOM 1399 C C . HIS A 1 183 ? -3.350 -1.111 5.085 1.00 87.94 183 HIS A C 1
ATOM 1401 O O . HIS A 1 183 ? -4.542 -1.407 5.128 1.00 87.94 183 HIS A O 1
ATOM 1407 N N . GLU A 1 184 ? -2.483 -1.514 6.005 1.00 90.56 184 GLU A N 1
ATOM 1408 C CA . GLU A 1 184 ? -2.874 -2.400 7.096 1.00 90.56 184 GLU A CA 1
ATOM 1409 C C . GLU A 1 184 ? -3.782 -1.674 8.101 1.00 90.56 184 GLU A C 1
ATOM 1411 O O . GLU A 1 184 ? -4.740 -2.245 8.603 1.00 90.56 184 GLU A O 1
ATOM 1416 N N . HIS A 1 185 ? -3.589 -0.372 8.341 1.00 88.94 185 HIS A N 1
ATOM 1417 C CA . HIS A 1 185 ? -4.389 0.373 9.328 1.00 88.94 185 HIS A CA 1
ATOM 1418 C C . HIS A 1 185 ? -5.860 0.580 8.921 1.00 88.94 185 HIS A C 1
ATOM 1420 O O . HIS A 1 185 ? -6.646 1.068 9.727 1.00 88.94 185 HIS A O 1
ATOM 1426 N N . VAL A 1 186 ? -6.262 0.232 7.694 1.00 84.31 186 VAL A N 1
ATOM 1427 C CA . VAL A 1 186 ? -7.676 0.230 7.256 1.00 84.31 186 VAL A CA 1
ATOM 1428 C C . VAL A 1 186 ? -8.310 -1.164 7.303 1.00 84.31 186 VAL A C 1
ATOM 1430 O O . VAL A 1 186 ? -9.435 -1.361 6.828 1.00 84.31 186 VAL A O 1
ATOM 1433 N N . HIS A 1 187 ? -7.604 -2.137 7.880 1.00 87.62 187 HIS A N 1
ATOM 1434 C CA . HIS A 1 187 ? -8.077 -3.497 8.099 1.00 87.62 187 HIS A CA 1
ATOM 1435 C C . HIS A 1 187 ? -9.391 -3.513 8.906 1.00 87.62 187 HIS A C 1
ATOM 1437 O O . HIS A 1 187 ? -9.465 -2.846 9.937 1.00 87.62 187 HIS A O 1
ATOM 1443 N N . PRO A 1 188 ? -10.418 -4.299 8.513 1.00 83.88 188 PRO A N 1
ATOM 1444 C CA . PRO A 1 188 ? -11.715 -4.347 9.207 1.00 83.88 188 PRO A CA 1
ATOM 1445 C C . PRO A 1 188 ? -11.620 -4.648 10.706 1.00 83.88 188 PRO A C 1
ATOM 1447 O O . PRO A 1 188 ? -12.371 -4.094 11.495 1.00 83.88 188 PRO A O 1
ATOM 1450 N N . ASN A 1 189 ? -10.680 -5.521 11.064 1.00 85.50 189 ASN A N 1
ATOM 1451 C CA . ASN A 1 189 ? -10.389 -5.952 12.434 1.00 85.50 189 ASN A CA 1
ATOM 1452 C C . ASN A 1 189 ? -9.109 -5.307 13.003 1.00 85.50 189 ASN A C 1
ATOM 1454 O O . ASN A 1 189 ? -8.354 -5.977 13.712 1.00 85.50 189 ASN A O 1
ATOM 1458 N N . ARG A 1 190 ? -8.787 -4.066 12.606 1.00 91.00 190 ARG A N 1
ATOM 1459 C CA . ARG A 1 190 ? -7.565 -3.397 13.071 1.00 91.00 190 ARG A CA 1
ATOM 1460 C C . ARG A 1 190 ? -7.537 -3.285 14.592 1.00 91.00 190 ARG A C 1
ATOM 1462 O O . ARG A 1 190 ? -8.564 -3.079 15.228 1.00 91.00 190 ARG A O 1
ATOM 1469 N N . LYS A 1 191 ? -6.341 -3.399 15.161 1.00 92.06 191 LYS A N 1
ATOM 1470 C CA . LYS A 1 191 ? -6.106 -3.368 16.613 1.00 92.06 191 LYS A CA 1
ATOM 1471 C C . LYS A 1 191 ? -5.358 -2.102 17.040 1.00 92.06 191 LYS A C 1
ATOM 1473 O O . LYS A 1 191 ? -4.486 -2.153 17.904 1.00 92.06 191 LYS A O 1
ATOM 1478 N N . ILE A 1 192 ? -5.665 -0.997 16.368 1.00 95.56 192 ILE A N 1
ATOM 1479 C CA . ILE A 1 192 ? -5.096 0.333 16.589 1.00 95.56 192 ILE A CA 1
ATOM 1480 C C . ILE A 1 192 ? -6.226 1.350 16.713 1.00 95.56 192 ILE A C 1
ATOM 1482 O O . ILE A 1 192 ? -7.328 1.113 16.213 1.00 95.56 192 ILE A O 1
ATOM 1486 N N . ILE A 1 193 ? -5.931 2.478 17.346 1.00 96.56 193 ILE A N 1
ATOM 1487 C CA . ILE A 1 193 ? -6.808 3.648 17.424 1.00 96.56 193 ILE A CA 1
ATOM 1488 C C . ILE A 1 193 ? -6.307 4.741 16.476 1.00 96.56 193 ILE A C 1
ATOM 1490 O O . ILE A 1 193 ? -5.125 4.772 16.116 1.00 96.56 193 ILE A O 1
ATOM 1494 N N . ILE A 1 194 ? -7.221 5.610 16.041 1.00 93.88 194 ILE A N 1
ATOM 1495 C CA . ILE A 1 194 ? -6.940 6.720 15.124 1.00 93.88 194 ILE A CA 1
ATOM 1496 C C . ILE A 1 194 ? -7.058 8.031 15.887 1.00 93.88 194 ILE A C 1
ATOM 1498 O O . ILE A 1 194 ? -8.156 8.418 16.273 1.00 93.88 194 ILE A O 1
ATOM 1502 N N . LEU A 1 195 ? -5.945 8.739 16.041 1.00 94.44 195 LEU A N 1
ATOM 1503 C CA . LEU A 1 195 ? -5.896 10.042 16.692 1.00 94.44 195 LEU A CA 1
ATOM 1504 C C . LEU A 1 195 ? -6.468 11.095 15.743 1.00 94.44 195 LEU A C 1
ATOM 1506 O O . LEU A 1 195 ? -5.768 11.661 14.901 1.00 94.44 195 LEU A O 1
ATOM 1510 N N . GLN A 1 196 ? -7.773 11.327 15.855 1.00 86.06 196 GLN A N 1
ATOM 1511 C CA . GLN A 1 196 ? -8.561 12.125 14.914 1.00 86.06 196 GLN A CA 1
ATOM 1512 C C . GLN A 1 196 ? -8.050 13.565 14.714 1.00 86.06 196 GLN A C 1
ATOM 1514 O O . GLN A 1 196 ? -8.282 14.158 13.655 1.00 86.06 196 GLN A O 1
ATOM 1519 N N . ASN A 1 197 ? -7.344 14.101 15.712 1.00 85.94 197 ASN A N 1
ATOM 1520 C CA . ASN A 1 197 ? -6.799 15.459 15.731 1.00 85.94 197 ASN A CA 1
ATOM 1521 C C . ASN A 1 197 ? -5.319 15.531 15.308 1.00 85.94 197 ASN A C 1
ATOM 1523 O O . ASN A 1 197 ? -4.766 16.620 15.208 1.00 85.94 197 ASN A O 1
ATOM 1527 N N . GLU A 1 198 ? -4.675 14.396 15.010 1.00 90.00 198 GLU A N 1
ATOM 1528 C CA . GLU A 1 198 ? -3.235 14.318 14.704 1.00 90.00 198 GLU A CA 1
ATOM 1529 C C . GLU A 1 198 ? -2.923 13.759 13.305 1.00 90.00 198 GLU A C 1
ATOM 1531 O O . GLU A 1 198 ? -1.787 13.393 12.986 1.00 90.00 198 GLU A O 1
ATOM 1536 N N . LEU A 1 199 ? -3.931 13.687 12.439 1.00 81.56 199 LEU A N 1
ATOM 1537 C CA . LEU A 1 199 ? -3.807 13.084 11.115 1.00 81.56 199 LEU A CA 1
ATOM 1538 C C . LEU A 1 199 ? -2.885 13.907 10.213 1.00 81.56 199 LEU A C 1
ATOM 1540 O O . LEU A 1 199 ? -3.024 15.123 10.088 1.00 81.56 199 LEU A O 1
ATOM 1544 N N . LYS A 1 200 ? -1.967 13.224 9.525 1.00 77.25 200 LYS A N 1
ATOM 1545 C CA . LYS A 1 200 ? -1.035 13.850 8.565 1.00 77.25 200 LYS A CA 1
ATOM 1546 C C . LYS A 1 200 ? -1.472 13.712 7.112 1.00 77.25 200 LYS A C 1
ATOM 1548 O O . LYS A 1 200 ? -0.880 14.322 6.228 1.00 77.25 200 LYS A O 1
ATOM 1553 N N . VAL A 1 201 ? -2.492 12.897 6.859 1.00 70.19 201 VAL A N 1
ATOM 1554 C CA . VAL A 1 201 ? -3.113 12.731 5.543 1.00 70.19 201 VAL A CA 1
ATOM 1555 C C . VAL A 1 201 ? -4.630 12.838 5.668 1.00 70.19 201 VAL A C 1
ATOM 1557 O O . VAL A 1 201 ? -5.184 12.830 6.766 1.00 70.19 201 VAL A O 1
ATOM 1560 N N . ALA A 1 202 ? -5.324 12.947 4.536 1.00 68.12 202 ALA A N 1
ATOM 1561 C CA . ALA A 1 202 ? -6.772 13.124 4.524 1.00 68.12 202 ALA A CA 1
ATOM 1562 C C . ALA A 1 202 ? -7.516 11.980 5.249 1.00 68.12 202 ALA A C 1
ATOM 1564 O O . ALA A 1 202 ? -7.152 10.807 5.112 1.00 68.12 202 ALA A O 1
ATOM 1565 N N . ARG A 1 203 ? -8.591 12.327 5.979 1.00 73.50 203 ARG A N 1
ATOM 1566 C CA . ARG A 1 203 ? -9.397 11.415 6.827 1.00 73.50 203 ARG A CA 1
ATOM 1567 C C . ARG A 1 203 ? -9.869 10.152 6.100 1.00 73.50 203 ARG A C 1
ATOM 1569 O O . ARG A 1 203 ? -9.926 9.075 6.685 1.00 73.50 203 ARG A O 1
ATOM 1576 N N . ASN A 1 204 ? -10.159 10.257 4.805 1.00 65.19 204 ASN A N 1
ATOM 1577 C CA . ASN A 1 204 ? -10.602 9.132 3.981 1.00 65.19 204 ASN A CA 1
ATOM 1578 C C . ASN A 1 204 ? -9.574 7.987 3.886 1.00 65.19 204 ASN A C 1
ATOM 1580 O O . ASN A 1 204 ? -9.969 6.850 3.630 1.00 65.19 204 ASN A O 1
ATOM 1584 N N . ASN A 1 205 ? -8.286 8.256 4.128 1.00 67.69 205 ASN A N 1
ATOM 1585 C CA . ASN A 1 205 ? -7.239 7.231 4.164 1.00 67.69 205 ASN A CA 1
ATOM 1586 C C . ASN A 1 205 ? -7.308 6.336 5.406 1.00 67.69 205 ASN A C 1
ATOM 1588 O O . ASN A 1 205 ? -6.623 5.323 5.444 1.00 67.69 205 ASN A O 1
ATOM 1592 N N . TYR A 1 206 ? -8.117 6.679 6.410 1.00 77.69 206 TYR A N 1
ATOM 1593 C CA . TYR A 1 206 ? -8.245 5.922 7.660 1.00 77.69 206 TYR A CA 1
ATOM 1594 C C . TYR A 1 206 ? -9.559 5.141 7.750 1.00 77.69 206 TYR A C 1
ATOM 1596 O O . TYR A 1 206 ? -9.766 4.405 8.713 1.00 77.69 206 TYR A O 1
ATOM 1604 N N . ILE A 1 207 ? -10.442 5.274 6.754 1.00 78.50 207 ILE A N 1
ATOM 1605 C CA . ILE A 1 207 ? -11.741 4.597 6.740 1.00 78.50 207 ILE A CA 1
ATOM 1606 C C . ILE A 1 207 ? -11.539 3.093 6.557 1.00 78.50 207 ILE A C 1
ATOM 1608 O O . ILE A 1 207 ? -10.923 2.650 5.583 1.00 78.50 207 ILE A O 1
ATOM 1612 N N . LEU A 1 208 ? -12.143 2.316 7.459 1.00 80.31 208 LEU A N 1
ATOM 1613 C CA . LEU A 1 208 ? -12.156 0.857 7.413 1.00 80.31 208 LEU A CA 1
ATOM 1614 C C . LEU A 1 208 ? -12.650 0.313 6.079 1.00 80.31 208 LEU A C 1
ATOM 1616 O O . LEU A 1 208 ? -13.641 0.766 5.498 1.00 80.31 208 LEU A O 1
ATOM 1620 N N . LYS A 1 209 ? -12.021 -0.770 5.636 1.00 75.62 209 LYS A N 1
ATOM 1621 C CA . LYS A 1 209 ? -12.358 -1.405 4.361 1.00 75.62 209 LYS A CA 1
ATOM 1622 C C . LYS A 1 209 ? -13.106 -2.682 4.611 1.00 75.62 209 LYS A C 1
ATOM 1624 O O . LYS A 1 209 ? -12.643 -3.767 4.303 1.00 75.62 209 LYS A O 1
ATOM 1629 N N . LYS A 1 210 ? -14.318 -2.505 5.145 1.00 75.88 210 LYS A N 1
ATOM 1630 C CA . LYS A 1 210 ? -15.232 -3.570 5.583 1.00 75.88 210 LYS A CA 1
ATOM 1631 C C . LYS A 1 210 ? -15.506 -4.638 4.514 1.00 75.88 210 LYS A C 1
ATOM 1633 O O . LYS A 1 210 ? -15.850 -5.758 4.874 1.00 75.88 210 LYS A O 1
ATOM 1638 N N . ASP A 1 211 ? -15.336 -4.329 3.230 1.00 70.31 211 ASP A N 1
ATOM 1639 C CA . ASP A 1 211 ? -15.536 -5.263 2.110 1.00 70.31 211 ASP A CA 1
ATOM 1640 C C . ASP A 1 211 ? -14.261 -5.977 1.628 1.00 70.31 211 ASP A C 1
ATOM 1642 O O . ASP A 1 211 ? -14.344 -6.812 0.722 1.00 70.31 211 ASP A O 1
ATOM 1646 N N . ALA A 1 212 ? -13.099 -5.640 2.191 1.00 70.94 212 ALA A N 1
ATOM 1647 C CA . ALA A 1 212 ? -11.829 -6.278 1.871 1.00 70.94 212 ALA A CA 1
ATOM 1648 C C . ALA A 1 212 ? -11.872 -7.778 2.171 1.00 70.94 212 ALA A C 1
ATOM 1650 O O . ALA A 1 212 ? -12.587 -8.224 3.074 1.00 70.94 212 ALA A O 1
ATOM 1651 N N . VAL A 1 213 ? -11.080 -8.544 1.419 1.00 76.44 213 VAL A N 1
ATOM 1652 C CA . VAL A 1 213 ? -10.696 -9.878 1.868 1.00 76.44 213 VAL A CA 1
ATOM 1653 C C . VAL A 1 213 ? -9.573 -9.668 2.874 1.00 76.44 213 VAL A C 1
ATOM 1655 O O . VAL A 1 213 ? -8.523 -9.157 2.522 1.00 76.44 213 VAL A O 1
ATOM 1658 N N . ASP A 1 214 ? -9.791 -9.972 4.142 1.00 78.50 214 ASP A N 1
ATOM 1659 C CA . ASP A 1 214 ? -8.771 -9.750 5.170 1.00 78.50 214 ASP A CA 1
ATOM 1660 C C . ASP A 1 214 ? -8.031 -11.037 5.570 1.00 78.50 214 ASP A C 1
ATOM 1662 O O . ASP A 1 214 ? -8.565 -12.141 5.464 1.00 78.50 214 ASP A O 1
ATOM 1666 N N . THR A 1 215 ? -6.773 -10.896 5.985 1.00 83.56 215 THR A N 1
ATOM 1667 C CA . THR A 1 215 ? -5.973 -11.951 6.629 1.00 83.56 215 THR A CA 1
ATOM 1668 C C . THR A 1 215 ? -5.819 -11.624 8.116 1.00 83.56 215 THR A C 1
ATOM 1670 O O . THR A 1 215 ? -6.575 -10.831 8.661 1.00 83.56 215 THR A O 1
ATOM 1673 N N . THR A 1 216 ? -4.871 -12.241 8.819 1.00 87.50 216 THR A N 1
ATOM 1674 C CA . THR A 1 216 ? -4.537 -11.809 10.181 1.00 87.50 216 THR A CA 1
ATOM 1675 C C . THR A 1 216 ? -3.979 -10.385 10.161 1.00 87.50 216 THR A C 1
ATOM 1677 O O . THR A 1 216 ? -3.128 -10.097 9.324 1.00 87.50 216 THR A O 1
ATOM 1680 N N . TYR A 1 217 ? -4.421 -9.547 11.105 1.00 88.88 217 TYR A N 1
ATOM 1681 C CA . TYR A 1 217 ? -3.901 -8.190 11.288 1.00 88.88 217 TYR A CA 1
ATOM 1682 C C . TYR A 1 217 ? -2.412 -8.194 11.650 1.00 88.88 217 TYR A C 1
ATOM 1684 O O . TYR A 1 217 ? -2.013 -8.897 12.585 1.00 88.88 217 TYR A O 1
ATOM 1692 N N . ASP A 1 218 ? -1.615 -7.384 10.958 1.00 93.44 218 ASP A N 1
ATOM 1693 C CA . ASP A 1 218 ? -0.158 -7.364 11.081 1.00 93.44 218 ASP A CA 1
ATOM 1694 C C . ASP A 1 218 ? 0.416 -5.997 11.484 1.00 93.44 218 ASP A C 1
ATOM 1696 O O . ASP A 1 218 ? 0.704 -5.132 10.659 1.00 93.44 218 ASP A O 1
ATOM 1700 N N . PHE A 1 219 ? 0.699 -5.830 12.776 1.00 91.19 219 PHE A N 1
ATOM 1701 C CA . PHE A 1 219 ? 1.307 -4.608 13.311 1.00 91.19 219 PHE A CA 1
ATOM 1702 C C . PHE A 1 219 ? 2.651 -4.238 12.662 1.00 91.19 219 PHE A C 1
ATOM 1704 O O . PHE A 1 219 ? 3.000 -3.061 12.619 1.00 91.19 219 PHE A O 1
ATOM 1711 N N . VAL A 1 220 ? 3.404 -5.222 12.157 1.00 94.81 220 VAL A N 1
ATOM 1712 C CA . VAL A 1 220 ? 4.723 -5.010 11.540 1.00 94.81 220 VAL A CA 1
ATOM 1713 C C . VAL A 1 220 ? 4.677 -5.079 10.015 1.00 94.81 220 VAL A C 1
ATOM 1715 O O . VAL A 1 220 ? 5.730 -5.150 9.374 1.00 94.81 220 VAL A O 1
ATOM 1718 N N . SER A 1 221 ? 3.485 -5.026 9.415 1.00 95.94 221 SER A N 1
ATOM 1719 C CA . SER A 1 221 ? 3.341 -4.981 7.962 1.00 95.94 221 SER A CA 1
ATOM 1720 C C . SER A 1 221 ? 4.069 -3.765 7.400 1.00 95.94 221 SER A C 1
ATOM 1722 O O . SER A 1 221 ? 3.972 -2.648 7.922 1.00 95.94 221 SER A O 1
ATOM 1724 N N . ILE A 1 222 ? 4.754 -3.951 6.270 1.00 95.62 222 ILE A N 1
ATOM 1725 C CA . ILE A 1 222 ? 5.330 -2.819 5.534 1.00 95.62 222 ILE A CA 1
ATOM 1726 C C . ILE A 1 222 ? 4.232 -1.871 5.016 1.00 95.62 222 ILE A C 1
ATOM 1728 O O . ILE A 1 222 ? 4.511 -0.713 4.702 1.00 95.62 222 ILE A O 1
ATOM 1732 N N . MET A 1 223 ? 2.980 -2.341 4.957 1.00 94.25 223 MET A N 1
ATOM 1733 C CA . MET A 1 223 ? 1.785 -1.584 4.580 1.00 94.25 223 MET A CA 1
ATOM 1734 C C . MET A 1 223 ? 1.146 -0.827 5.747 1.00 94.25 223 MET A C 1
ATOM 1736 O O . MET A 1 223 ? 0.187 -0.087 5.529 1.00 94.25 223 MET A O 1
ATOM 1740 N N . HIS A 1 224 ? 1.662 -0.960 6.971 1.00 94.94 224 HIS A N 1
ATOM 1741 C CA . HIS A 1 224 ? 1.142 -0.231 8.123 1.00 94.94 224 HIS A CA 1
ATOM 1742 C C . HIS A 1 224 ? 1.634 1.227 8.130 1.00 94.94 224 HIS A C 1
ATOM 1744 O O . HIS A 1 224 ? 2.773 1.537 7.747 1.00 94.94 224 HIS A O 1
ATOM 1750 N N . TYR A 1 225 ? 0.768 2.142 8.565 1.00 91.44 225 TYR A N 1
ATOM 1751 C CA . TYR A 1 225 ? 1.143 3.518 8.897 1.00 91.44 225 TYR A CA 1
ATOM 1752 C C . TYR A 1 225 ? 1.956 3.567 10.193 1.00 91.44 225 TYR A C 1
ATOM 1754 O O . TYR A 1 225 ? 1.865 2.666 11.018 1.00 91.44 225 TYR A O 1
ATOM 1762 N N . SER A 1 226 ? 2.784 4.587 10.356 1.00 92.38 226 SER A N 1
ATOM 1763 C CA . SER A 1 226 ? 3.552 4.799 11.583 1.00 92.38 226 SER A CA 1
ATOM 1764 C C . SER A 1 226 ? 2.779 5.690 12.561 1.00 92.38 226 SER A C 1
ATOM 1766 O O . SER A 1 226 ? 1.776 6.299 12.174 1.00 92.38 226 SER A O 1
ATOM 1768 N N . SER A 1 227 ? 3.229 5.793 13.813 1.00 93.31 227 SER A N 1
ATOM 1769 C CA . SER A 1 227 ? 2.551 6.626 14.816 1.00 93.31 227 SER A CA 1
ATOM 1770 C C . SER A 1 227 ? 2.577 8.118 14.499 1.00 93.31 227 SER A C 1
ATOM 1772 O O . SER A 1 227 ? 1.664 8.851 14.883 1.00 93.31 227 SER A O 1
ATOM 1774 N N . GLU A 1 228 ? 3.541 8.560 13.692 1.00 89.44 228 GLU A N 1
ATOM 1775 C CA . GLU A 1 228 ? 3.594 9.919 13.160 1.00 89.44 228 GLU A CA 1
ATOM 1776 C C . GLU A 1 228 ? 2.407 10.234 12.242 1.00 89.44 228 GLU A C 1
ATOM 1778 O O . GLU A 1 228 ? 2.097 11.404 12.041 1.00 89.44 228 GLU A O 1
ATOM 1783 N N . ALA A 1 229 ? 1.718 9.221 11.702 1.00 87.75 229 ALA A N 1
ATOM 1784 C CA . ALA A 1 229 ? 0.504 9.391 10.907 1.00 87.75 229 ALA A CA 1
ATOM 1785 C C . ALA A 1 229 ? -0.783 9.423 11.755 1.00 87.75 229 ALA A C 1
ATOM 1787 O O . ALA A 1 229 ? -1.870 9.355 11.182 1.00 87.75 229 ALA A O 1
ATOM 1788 N N . GLY A 1 230 ? -0.688 9.501 13.085 1.00 92.44 230 GLY A N 1
ATOM 1789 C CA . GLY A 1 230 ? -1.851 9.569 13.975 1.00 92.44 230 GLY A CA 1
ATOM 1790 C C . GLY A 1 230 ? -2.533 8.216 14.196 1.00 92.44 230 GLY A C 1
ATOM 1791 O O . GLY A 1 230 ? -3.754 8.157 14.318 1.00 92.44 230 GLY A O 1
ATOM 1792 N N . VAL A 1 231 ? -1.767 7.120 14.206 1.00 95.06 231 VAL A N 1
ATOM 1793 C CA . VAL A 1 231 ? -2.264 5.778 14.560 1.00 95.06 231 VAL A CA 1
ATOM 1794 C C . VAL A 1 231 ? -1.434 5.186 15.691 1.00 95.06 231 VAL A C 1
ATOM 1796 O O . VAL A 1 231 ? -0.216 5.312 15.679 1.00 95.06 231 VAL A O 1
ATOM 1799 N N . CYS A 1 232 ? -2.040 4.505 16.655 1.00 96.75 232 CYS A N 1
ATOM 1800 C CA . CYS A 1 232 ? -1.268 3.876 17.729 1.00 96.75 232 CYS A CA 1
ATOM 1801 C C . CYS A 1 232 ? -1.965 2.633 18.283 1.00 96.75 232 CYS A C 1
ATOM 1803 O O . CYS A 1 232 ? -3.160 2.417 18.079 1.00 96.75 232 CYS A O 1
ATOM 1805 N N . ILE A 1 233 ? -1.199 1.784 18.960 1.00 97.56 233 ILE A N 1
ATOM 1806 C CA . ILE A 1 233 ? -1.734 0.661 19.726 1.00 97.56 233 ILE A CA 1
ATOM 1807 C C . ILE A 1 233 ? -2.296 1.228 21.038 1.00 97.56 233 ILE A C 1
ATOM 1809 O O . ILE A 1 233 ? -1.564 1.946 21.719 1.00 97.56 233 ILE A O 1
ATOM 1813 N N . PRO A 1 234 ? -3.555 0.934 21.411 1.00 97.50 234 PRO A N 1
ATOM 1814 C CA . PRO A 1 234 ? -4.124 1.440 22.655 1.00 97.50 234 PRO A CA 1
ATOM 1815 C C . PRO A 1 234 ? -3.496 0.760 23.880 1.00 97.50 234 PRO A C 1
ATOM 1817 O O . PRO A 1 234 ? -3.245 -0.451 23.855 1.00 97.50 234 PRO A O 1
ATOM 1820 N N . LYS A 1 235 ? -3.320 1.511 24.975 1.00 96.94 235 LYS A N 1
ATOM 1821 C CA . LYS A 1 235 ? -2.949 0.978 26.299 1.00 96.94 235 LYS A CA 1
ATOM 1822 C C . LYS A 1 235 ? -4.021 0.020 26.820 1.00 96.94 235 LYS A C 1
ATOM 1824 O O . LYS A 1 235 ? -3.712 -1.080 27.272 1.00 96.94 235 LYS A O 1
ATOM 1829 N N . GLN A 1 236 ? -5.287 0.429 26.725 1.00 94.75 236 GLN A N 1
ATOM 1830 C CA . GLN A 1 236 ? -6.435 -0.324 27.224 1.00 94.75 236 GLN A CA 1
ATOM 1831 C C . GLN A 1 236 ? -7.210 -0.949 26.065 1.00 94.75 236 GLN A C 1
ATOM 1833 O O . GLN A 1 236 ? -7.760 -0.259 25.217 1.00 94.75 236 GLN A O 1
ATOM 1838 N N . LYS A 1 237 ? -7.260 -2.281 26.001 1.00 91.31 237 LYS A N 1
ATOM 1839 C CA . LYS A 1 237 ? -7.909 -3.003 24.886 1.00 91.31 237 LYS A CA 1
ATOM 1840 C C . LYS A 1 237 ? -9.404 -3.249 25.096 1.00 91.31 237 LYS A C 1
ATOM 1842 O O . LYS A 1 237 ? -10.079 -3.682 24.169 1.00 91.31 237 LYS A O 1
ATOM 1847 N N . ASN A 1 238 ? -9.892 -3.035 26.312 1.00 92.88 238 ASN A N 1
ATOM 1848 C CA . ASN A 1 238 ? -11.287 -3.195 26.715 1.00 92.88 238 ASN A CA 1
ATOM 1849 C C . ASN A 1 238 ? -12.135 -1.939 26.456 1.00 92.88 238 ASN A C 1
ATOM 1851 O O . ASN A 1 238 ? -13.358 -2.038 26.483 1.00 92.88 238 ASN A O 1
ATOM 1855 N N . ILE A 1 239 ? -11.512 -0.786 26.194 1.00 94.12 239 ILE A N 1
ATOM 1856 C CA . ILE A 1 239 ? -12.224 0.442 25.832 1.00 94.12 239 ILE A CA 1
ATOM 1857 C C . ILE A 1 239 ? -12.650 0.380 24.362 1.00 94.12 239 ILE A C 1
ATOM 1859 O O . ILE A 1 239 ? -11.871 0.017 23.476 1.00 94.12 239 ILE A O 1
ATOM 1863 N N . VAL A 1 240 ? -13.897 0.771 24.103 1.00 94.00 240 VAL A N 1
ATOM 1864 C CA . VAL A 1 240 ? -14.424 0.954 22.749 1.00 94.00 240 VAL A CA 1
ATOM 1865 C C . VAL A 1 240 ? -14.083 2.367 22.287 1.00 94.00 240 VAL A C 1
ATOM 1867 O O . VAL A 1 240 ? -14.779 3.325 22.610 1.00 94.00 240 VAL A O 1
ATOM 1870 N N . TYR A 1 241 ? -12.987 2.501 21.545 1.00 95.00 241 TYR A N 1
ATOM 1871 C CA . TYR A 1 241 ? -12.566 3.783 20.982 1.00 95.00 241 TYR A CA 1
ATOM 1872 C C . TYR A 1 241 ? -13.304 4.116 19.685 1.00 95.00 241 TYR A C 1
ATOM 1874 O O . TYR A 1 241 ? -13.563 3.232 18.865 1.00 95.00 241 TYR A O 1
ATOM 1882 N N . CYS A 1 242 ? -13.586 5.400 19.473 1.00 90.38 242 CYS A N 1
ATOM 1883 C CA . CYS A 1 242 ? -14.218 5.882 18.254 1.00 90.38 242 CYS A CA 1
ATOM 1884 C C . CYS A 1 242 ? -13.299 5.737 17.039 1.00 90.38 242 CYS A C 1
ATOM 1886 O O . CYS A 1 242 ? -12.135 6.146 17.046 1.00 90.38 242 CYS A O 1
ATOM 1888 N N . ASP A 1 243 ? -13.854 5.196 15.956 1.00 87.94 243 ASP A N 1
ATOM 1889 C CA . ASP A 1 243 ? -13.234 5.224 14.636 1.00 87.94 243 ASP A CA 1
ATOM 1890 C C . ASP A 1 243 ? -13.269 6.645 14.032 1.00 87.94 243 ASP A C 1
ATOM 1892 O O . ASP A 1 243 ? -13.939 7.543 14.530 1.00 87.94 243 ASP A O 1
ATOM 1896 N N . ILE A 1 244 ? -12.592 6.859 12.901 1.00 83.25 244 ILE A N 1
ATOM 1897 C CA . ILE A 1 244 ? -12.468 8.162 12.229 1.00 83.25 244 ILE A CA 1
ATOM 1898 C C . ILE A 1 244 ? -13.804 8.772 11.777 1.00 83.25 244 ILE A C 1
ATOM 1900 O O . ILE A 1 244 ? -13.872 9.961 11.469 1.00 83.25 244 ILE A O 1
ATOM 1904 N N . SER A 1 245 ? -14.844 7.946 11.660 1.00 79.88 245 SER A N 1
ATOM 1905 C CA . SER A 1 245 ? -16.192 8.356 11.264 1.00 79.88 245 SER A CA 1
ATOM 1906 C C . SER A 1 245 ? -17.178 8.387 12.429 1.00 79.88 245 SER A C 1
ATOM 1908 O O . SER A 1 245 ? -18.370 8.484 12.161 1.00 79.88 245 SER A O 1
ATOM 1910 N N . GLN A 1 246 ? -16.704 8.205 13.662 1.00 84.75 246 GLN A N 1
ATOM 1911 C CA . GLN A 1 246 ? -17.536 8.108 14.856 1.00 84.75 246 GLN A CA 1
ATOM 1912 C C . GLN A 1 246 ? -17.253 9.253 15.826 1.00 84.75 246 GLN A C 1
ATOM 1914 O O . GLN A 1 246 ? -16.157 9.828 15.824 1.00 84.75 246 GLN A O 1
ATOM 1919 N N . SER A 1 247 ? -18.241 9.534 16.665 1.00 84.50 247 SER A N 1
ATOM 1920 C CA . SER A 1 247 ? -18.178 10.472 17.784 1.00 84.50 247 SER A CA 1
ATOM 1921 C C . SER A 1 247 ? -18.679 9.806 19.067 1.00 84.50 247 SER A C 1
ATOM 1923 O O . SER A 1 247 ? -19.116 8.658 19.057 1.00 84.50 247 SER A O 1
ATOM 1925 N N . GLU A 1 248 ? -18.636 10.530 20.183 1.00 87.75 248 GLU A N 1
ATOM 1926 C CA . GLU A 1 248 ? -19.140 10.043 21.475 1.00 87.75 248 GLU A CA 1
ATOM 1927 C C . GLU A 1 248 ? -20.628 9.649 21.425 1.00 87.75 248 GLU A C 1
ATOM 1929 O O . GLU A 1 248 ? -21.052 8.751 22.150 1.00 87.75 248 GLU A O 1
ATOM 1934 N N . GLU A 1 249 ? -21.402 10.232 20.501 1.00 88.38 249 GLU A N 1
ATOM 1935 C CA . GLU A 1 249 ? -22.804 9.873 20.236 1.00 88.38 249 GLU A CA 1
ATOM 1936 C C . GLU A 1 249 ? -22.969 8.412 19.773 1.00 88.38 249 GLU A C 1
ATOM 1938 O O . GLU A 1 249 ? -24.030 7.817 19.958 1.00 88.38 249 GLU A O 1
ATOM 1943 N N . ASP A 1 250 ? -21.917 7.800 19.218 1.00 88.69 250 ASP A N 1
ATOM 1944 C CA . ASP A 1 250 ? -21.891 6.381 18.849 1.00 88.69 250 ASP A CA 1
ATOM 1945 C C . ASP A 1 250 ? -21.595 5.448 20.047 1.00 88.69 250 ASP A C 1
ATOM 1947 O O . ASP A 1 250 ? -21.449 4.235 19.860 1.00 88.69 250 ASP A O 1
ATOM 1951 N N . GLY A 1 251 ? -21.483 5.984 21.269 1.00 91.06 251 GLY A N 1
ATOM 1952 C CA . GLY A 1 251 ? -21.202 5.214 22.486 1.00 91.06 251 GLY A CA 1
ATOM 1953 C C . GLY A 1 251 ? -19.752 4.733 22.584 1.00 91.06 251 GLY A C 1
ATOM 1954 O O . GLY A 1 251 ? -19.489 3.636 23.081 1.00 91.06 251 GLY A O 1
ATOM 1955 N N . CYS A 1 252 ? -18.810 5.522 22.070 1.00 93.44 252 CYS A N 1
ATOM 1956 C CA . CYS A 1 252 ? -17.379 5.235 22.081 1.00 93.44 252 CYS A CA 1
ATOM 1957 C C . CYS A 1 252 ? -16.576 6.399 22.675 1.00 93.44 252 CYS A C 1
ATOM 1959 O O . CYS A 1 252 ? -17.055 7.526 22.754 1.00 93.44 252 CYS A O 1
ATOM 1961 N N . VAL A 1 253 ? -15.332 6.131 23.073 1.00 95.81 253 VAL A N 1
ATOM 1962 C CA . VAL A 1 253 ? -14.407 7.150 23.593 1.00 95.81 253 VAL A CA 1
ATOM 1963 C C . VAL A 1 253 ? -13.574 7.714 22.444 1.00 95.81 253 VAL A C 1
ATOM 1965 O O . VAL A 1 253 ? -12.907 6.952 21.737 1.00 95.81 253 VAL A O 1
ATOM 1968 N N . VAL A 1 254 ? -13.582 9.033 22.236 1.00 94.56 254 VAL A N 1
ATOM 1969 C CA . VAL A 1 254 ? -12.717 9.662 21.225 1.00 94.56 254 VAL A CA 1
ATOM 1970 C C . VAL A 1 254 ? -11.257 9.536 21.679 1.00 94.56 254 VAL A C 1
ATOM 1972 O O . VAL A 1 254 ? -10.902 10.069 22.727 1.00 94.56 254 VAL A O 1
ATOM 1975 N N . PRO A 1 255 ? -10.396 8.831 20.923 1.00 96.31 255 PRO A N 1
ATOM 1976 C CA . PRO A 1 255 ? -9.039 8.546 21.369 1.00 96.31 255 PRO A CA 1
ATOM 1977 C C . PRO A 1 255 ? -8.158 9.797 21.359 1.00 96.31 255 PRO A C 1
ATOM 1979 O O . PRO A 1 255 ? -8.170 10.584 20.406 1.00 96.31 255 PRO A O 1
ATOM 1982 N N . SER A 1 256 ? -7.318 9.907 22.381 1.00 95.56 256 SER A N 1
ATOM 1983 C CA . SER A 1 256 ? -6.268 10.913 22.501 1.00 95.56 256 SER A CA 1
ATOM 1984 C C . SER A 1 256 ? -4.882 10.265 22.533 1.00 95.56 256 SER A C 1
ATOM 1986 O O . SER A 1 256 ? -4.734 9.042 22.568 1.00 95.56 256 SER A O 1
ATOM 1988 N N . ARG A 1 257 ? -3.831 11.088 22.517 1.00 95.06 257 ARG A N 1
ATOM 1989 C CA . ARG A 1 257 ? -2.451 10.601 22.611 1.00 95.06 257 ARG A CA 1
ATOM 1990 C C . ARG A 1 257 ? -2.185 9.846 23.921 1.00 95.06 257 ARG A C 1
ATOM 1992 O O . ARG A 1 257 ? -1.384 8.914 23.922 1.00 95.06 257 ARG A O 1
ATOM 1999 N N . ASP A 1 258 ? -2.889 10.178 25.001 1.00 96.19 258 ASP A N 1
ATOM 2000 C CA . ASP A 1 258 ? -2.727 9.519 26.303 1.00 96.19 258 ASP A CA 1
ATOM 2001 C C . ASP A 1 258 ? -3.214 8.066 26.303 1.00 96.19 258 ASP A C 1
ATOM 2003 O O . ASP A 1 258 ? -2.736 7.247 27.098 1.00 96.19 258 ASP A O 1
ATOM 2007 N N . ASP A 1 259 ? -4.081 7.708 25.356 1.00 97.31 259 ASP A N 1
ATOM 2008 C CA . ASP A 1 259 ? -4.547 6.341 25.138 1.00 97.31 259 ASP A CA 1
ATOM 2009 C C . ASP A 1 259 ? -3.507 5.460 24.432 1.00 97.31 259 ASP A C 1
ATOM 2011 O O . ASP A 1 259 ? -3.645 4.235 24.412 1.00 97.31 259 ASP A O 1
ATOM 2015 N N . CYS A 1 260 ? -2.451 6.047 23.861 1.00 97.44 260 CYS A N 1
ATOM 2016 C CA . CYS A 1 260 ? -1.448 5.326 23.085 1.00 97.44 260 CYS A CA 1
ATOM 2017 C C . CYS A 1 260 ? -0.405 4.630 23.960 1.00 97.44 260 CYS A C 1
ATOM 2019 O O . CYS A 1 260 ? 0.317 5.257 24.736 1.00 97.44 260 CYS A O 1
ATOM 2021 N N . ASP A 1 261 ? -0.219 3.328 23.756 1.00 97.69 261 ASP A N 1
ATOM 2022 C CA . ASP A 1 261 ? 0.989 2.637 24.191 1.00 97.69 261 ASP A CA 1
ATOM 2023 C C . ASP A 1 261 ? 2.115 2.963 23.202 1.00 97.69 261 ASP A C 1
ATOM 2025 O O . ASP A 1 261 ? 2.302 2.298 22.178 1.00 97.69 261 ASP A O 1
ATOM 2029 N N . GLU A 1 262 ? 2.862 4.028 23.492 1.00 95.62 262 GLU A N 1
ATOM 2030 C CA . GLU A 1 262 ? 3.961 4.495 22.644 1.00 95.62 262 GLU A CA 1
ATOM 2031 C C . GLU A 1 262 ? 5.077 3.451 22.504 1.00 95.62 262 GLU A C 1
ATOM 2033 O O . GLU A 1 262 ? 5.700 3.337 21.448 1.00 95.62 262 GLU A O 1
ATOM 2038 N N . LYS A 1 263 ? 5.317 2.622 23.531 1.00 96.50 263 LYS A N 1
ATOM 2039 C CA . LYS A 1 263 ? 6.338 1.569 23.464 1.00 96.50 263 LYS A CA 1
ATOM 2040 C C . LYS A 1 263 ? 5.904 0.466 22.505 1.00 96.50 263 LYS A C 1
ATOM 2042 O O . LYS A 1 263 ? 6.699 0.074 21.649 1.00 96.50 263 LYS A O 1
ATOM 2047 N N . ALA A 1 264 ? 4.666 -0.008 22.621 1.00 96.44 264 ALA A N 1
ATOM 2048 C CA . ALA A 1 264 ? 4.118 -1.005 21.709 1.00 96.44 264 ALA A CA 1
ATOM 2049 C C . ALA A 1 264 ? 3.995 -0.451 20.281 1.00 96.44 264 ALA A C 1
ATOM 2051 O O . ALA A 1 264 ? 4.261 -1.166 19.318 1.00 96.44 264 ALA A O 1
ATOM 2052 N N . SER A 1 265 ? 3.664 0.834 20.132 1.00 97.00 265 SER A N 1
ATOM 2053 C CA . SER A 1 265 ? 3.442 1.476 18.830 1.00 97.00 265 SER A CA 1
ATOM 2054 C C . SER A 1 265 ? 4.712 1.658 17.991 1.00 97.00 265 SER A C 1
ATOM 2056 O O . SER A 1 265 ? 4.609 1.821 16.778 1.00 97.00 265 SER A O 1
ATOM 2058 N N . LYS A 1 266 ? 5.915 1.537 18.573 1.00 96.00 266 LYS A N 1
ATOM 2059 C CA . LYS A 1 266 ? 7.199 1.605 17.837 1.00 96.00 266 LYS A CA 1
ATOM 2060 C C . LYS A 1 266 ? 7.355 0.553 16.737 1.00 96.00 266 LYS A C 1
ATOM 2062 O O . LYS A 1 266 ? 8.195 0.709 15.854 1.00 96.00 266 LYS A O 1
ATOM 2067 N N . VAL A 1 267 ? 6.591 -0.537 16.800 1.00 95.56 267 VAL A N 1
ATOM 2068 C CA . VAL A 1 267 ? 6.629 -1.595 15.778 1.00 95.56 267 VAL A CA 1
ATOM 2069 C C . VAL A 1 267 ? 5.923 -1.179 14.481 1.00 95.56 267 VAL A C 1
ATOM 2071 O O . VAL A 1 267 ? 6.199 -1.745 13.421 1.00 95.56 267 VAL A O 1
ATOM 2074 N N . LEU A 1 268 ? 5.026 -0.192 14.565 1.00 95.62 268 LEU A N 1
ATOM 2075 C CA . LEU A 1 268 ? 4.215 0.277 13.451 1.00 95.62 268 LEU A CA 1
ATOM 2076 C C . LEU A 1 268 ? 5.065 1.044 12.437 1.00 95.62 268 LEU A C 1
ATOM 2078 O O . LEU A 1 268 ? 6.015 1.745 12.778 1.00 95.62 268 LEU A O 1
ATOM 2082 N N . GLY A 1 269 ? 4.693 0.959 11.161 1.00 94.44 269 GLY A N 1
ATOM 2083 C CA . GLY A 1 269 ? 5.289 1.812 10.137 1.00 94.44 269 GLY A CA 1
ATOM 2084 C C . GLY A 1 269 ? 6.707 1.439 9.710 1.00 94.44 269 GLY A C 1
ATOM 2085 O O . GLY A 1 269 ? 7.351 2.211 8.997 1.00 94.44 269 GLY A O 1
ATOM 2086 N N . GLN A 1 270 ? 7.191 0.250 10.079 1.00 94.94 270 GLN A N 1
ATOM 2087 C CA . GLN A 1 270 ? 8.493 -0.234 9.630 1.00 94.94 270 GLN A CA 1
ATOM 2088 C C . GLN A 1 270 ? 8.609 -0.199 8.092 1.00 94.94 270 GLN A C 1
ATOM 2090 O O . GLN A 1 270 ? 7.653 -0.459 7.355 1.00 94.94 270 GLN A O 1
ATOM 2095 N N . ARG A 1 271 ? 9.800 0.152 7.593 1.00 95.06 271 ARG A N 1
ATOM 2096 C CA . ARG A 1 271 ? 10.147 0.169 6.158 1.00 95.06 271 ARG A CA 1
ATOM 2097 C C . ARG A 1 271 ? 11.451 -0.593 5.895 1.00 95.06 271 ARG A C 1
ATOM 2099 O O . ARG A 1 271 ? 12.246 -0.191 5.056 1.00 95.06 271 ARG A O 1
ATOM 2106 N N . LYS A 1 272 ? 11.691 -1.684 6.628 1.00 94.62 272 LYS A N 1
ATOM 2107 C CA . LYS A 1 272 ? 12.863 -2.563 6.455 1.00 94.62 272 LYS A CA 1
ATOM 2108 C C . LYS A 1 272 ? 12.617 -3.629 5.381 1.00 94.62 272 LYS A C 1
ATOM 2110 O O . LYS A 1 272 ? 13.528 -3.973 4.634 1.00 94.62 272 LYS A O 1
ATOM 2115 N N . GLY A 1 273 ? 11.386 -4.128 5.275 1.00 94.31 273 GLY A N 1
ATOM 2116 C CA . GLY A 1 273 ? 10.979 -5.104 4.262 1.00 94.31 273 GLY A CA 1
ATOM 2117 C C . GLY A 1 273 ? 9.668 -5.803 4.623 1.00 94.31 273 GLY A C 1
ATOM 2118 O O . GLY A 1 273 ? 9.119 -5.564 5.691 1.00 94.31 273 GLY A O 1
ATOM 2119 N N . LEU A 1 274 ? 9.171 -6.659 3.726 1.00 95.88 274 LEU A N 1
ATOM 2120 C CA . LEU A 1 274 ? 7.976 -7.483 3.959 1.00 95.88 274 LEU A CA 1
ATOM 2121 C C . LEU A 1 274 ? 8.065 -8.293 5.261 1.00 95.88 274 LEU A C 1
ATOM 2123 O O . LEU A 1 274 ? 9.077 -8.962 5.510 1.00 95.88 274 LEU A O 1
ATOM 2127 N N . SER A 1 275 ? 6.978 -8.278 6.028 1.00 95.56 275 SER A N 1
ATOM 2128 C CA . SER A 1 275 ? 6.764 -9.163 7.168 1.00 95.56 275 SER A CA 1
ATOM 2129 C C . SER A 1 275 ? 6.439 -10.598 6.716 1.00 95.56 275 SER A C 1
ATOM 2131 O O . SER A 1 275 ? 6.213 -10.884 5.536 1.00 95.56 275 SER A O 1
ATOM 2133 N N . LYS A 1 276 ? 6.364 -11.530 7.675 1.00 90.69 276 LYS A N 1
ATOM 2134 C CA . LYS A 1 276 ? 5.891 -12.898 7.408 1.00 90.69 276 LYS A CA 1
ATOM 2135 C C . LYS A 1 276 ? 4.430 -12.916 6.942 1.00 90.69 276 LYS A C 1
ATOM 2137 O O . LYS A 1 276 ? 4.076 -13.736 6.097 1.00 90.69 276 LYS A O 1
ATOM 2142 N N . ILE A 1 277 ? 3.593 -12.030 7.484 1.00 90.44 277 ILE A N 1
ATOM 2143 C CA . ILE A 1 277 ? 2.176 -11.962 7.123 1.00 90.44 277 ILE A CA 1
ATOM 2144 C C . ILE A 1 277 ? 2.020 -11.323 5.741 1.00 90.44 277 ILE A C 1
ATOM 2146 O O . ILE A 1 277 ? 1.301 -11.898 4.933 1.00 90.44 277 ILE A O 1
ATOM 2150 N N . ASP A 1 278 ? 2.778 -10.271 5.402 1.00 93.19 278 ASP A N 1
ATOM 2151 C CA . ASP A 1 278 ? 2.802 -9.693 4.047 1.00 93.19 278 ASP A CA 1
ATOM 2152 C C . ASP A 1 278 ? 3.051 -10.787 2.989 1.00 93.19 278 ASP A C 1
ATOM 2154 O O . ASP A 1 278 ? 2.308 -10.917 2.015 1.00 93.19 278 ASP A O 1
ATOM 2158 N N . ILE A 1 279 ? 4.061 -11.636 3.216 1.00 91.44 279 ILE A N 1
ATOM 2159 C CA . ILE A 1 279 ? 4.419 -12.751 2.323 1.00 91.44 279 ILE A CA 1
ATOM 2160 C C . ILE A 1 279 ? 3.286 -13.781 2.222 1.00 91.44 279 ILE A C 1
ATOM 2162 O O . ILE A 1 279 ? 2.925 -14.206 1.121 1.00 91.44 279 ILE A O 1
ATOM 2166 N N . ASN A 1 280 ? 2.709 -14.183 3.357 1.00 87.19 280 ASN A N 1
ATOM 2167 C CA . ASN A 1 280 ? 1.603 -15.140 3.382 1.00 87.19 280 ASN A CA 1
ATOM 2168 C C . ASN A 1 280 ? 0.375 -14.600 2.640 1.00 87.19 280 ASN A C 1
ATOM 2170 O O . ASN A 1 280 ? -0.283 -15.340 1.908 1.00 87.19 280 ASN A O 1
ATOM 2174 N N . THR A 1 281 ? 0.101 -13.306 2.779 1.00 88.19 281 THR A N 1
ATOM 2175 C CA . THR A 1 281 ? -0.999 -12.615 2.110 1.00 88.19 281 THR A CA 1
ATOM 2176 C C . THR A 1 281 ? -0.822 -12.600 0.592 1.00 88.19 281 THR A C 1
ATOM 2178 O O . THR A 1 281 ? -1.791 -12.824 -0.137 1.00 88.19 281 THR A O 1
ATOM 2181 N N . VAL A 1 282 ? 0.412 -12.466 0.086 1.00 89.94 282 VAL A N 1
ATOM 2182 C CA . VAL A 1 282 ? 0.693 -12.676 -1.348 1.00 89.94 282 VAL A CA 1
ATOM 2183 C C . VAL A 1 282 ? 0.333 -14.105 -1.772 1.00 89.94 282 VAL A C 1
ATOM 2185 O O . VAL A 1 282 ? -0.275 -14.305 -2.823 1.00 89.94 282 VAL A O 1
ATOM 2188 N N . GLY A 1 283 ? 0.635 -15.101 -0.936 1.00 86.88 283 GLY A N 1
ATOM 2189 C CA . GLY A 1 283 ? 0.249 -16.495 -1.175 1.00 86.88 283 GLY A CA 1
ATOM 2190 C C . GLY A 1 283 ? -1.269 -16.709 -1.226 1.00 86.88 283 GLY A C 1
ATOM 2191 O O . GLY A 1 283 ? -1.756 -17.453 -2.074 1.00 86.88 283 GLY A O 1
ATOM 2192 N N . VAL A 1 284 ? -2.040 -16.019 -0.381 1.00 85.75 284 VAL A N 1
ATOM 2193 C CA . VAL A 1 284 ? -3.515 -16.041 -0.437 1.00 85.75 284 VAL A CA 1
ATOM 2194 C C . VAL A 1 284 ? -4.022 -15.470 -1.765 1.00 85.75 284 VAL A C 1
ATOM 2196 O O . VAL A 1 284 ? -4.944 -16.031 -2.367 1.00 85.75 284 VAL A O 1
ATOM 2199 N N . LEU A 1 285 ? -3.403 -14.382 -2.234 1.00 84.81 285 LEU A N 1
ATOM 2200 C CA . LEU A 1 285 ? -3.765 -13.685 -3.467 1.00 84.81 285 LEU A CA 1
ATOM 2201 C C . LEU A 1 285 ? -3.477 -14.476 -4.736 1.00 84.81 285 LEU A C 1
ATOM 2203 O O . LEU A 1 285 ? -4.347 -14.613 -5.595 1.00 84.81 285 LEU A O 1
ATOM 2207 N N . TYR A 1 286 ? -2.244 -14.952 -4.855 1.00 88.31 286 TYR A N 1
ATOM 2208 C CA . TYR A 1 286 ? -1.687 -15.453 -6.106 1.00 88.31 286 TYR A CA 1
ATOM 2209 C C . TYR A 1 286 ? -1.425 -16.965 -6.082 1.00 88.31 286 TYR A C 1
ATOM 2211 O O . TYR A 1 286 ? -1.134 -17.553 -7.123 1.00 88.31 286 TYR A O 1
ATOM 2219 N N . GLY A 1 287 ? -1.572 -17.622 -4.926 1.00 87.06 287 GLY A N 1
ATOM 2220 C CA . GLY A 1 287 ? -1.117 -19.000 -4.734 1.00 87.06 287 GLY A CA 1
ATOM 2221 C C . GLY A 1 287 ? 0.405 -19.075 -4.762 1.00 87.06 287 GLY A C 1
ATOM 2222 O O . GLY A 1 287 ? 1.082 -18.055 -4.688 1.00 87.06 287 GLY A O 1
ATOM 2223 N N . ASN A 1 288 ? 0.970 -20.271 -4.882 1.00 82.19 288 ASN A N 1
ATOM 2224 C CA . ASN A 1 288 ? 2.389 -20.471 -5.142 1.00 82.19 288 ASN A CA 1
ATOM 2225 C C . ASN A 1 288 ? 2.576 -21.610 -6.149 1.00 82.19 288 ASN A C 1
ATOM 2227 O O . ASN A 1 288 ? 2.509 -22.784 -5.788 1.00 82.19 288 ASN A O 1
ATOM 2231 N N . LYS A 1 289 ? 2.866 -21.248 -7.406 1.00 74.00 289 LYS A N 1
ATOM 2232 C CA . LYS A 1 289 ? 3.112 -22.210 -8.493 1.00 74.00 289 LYS A CA 1
ATOM 2233 C C . LYS A 1 289 ? 4.257 -23.176 -8.160 1.00 74.00 289 LYS A C 1
ATOM 2235 O O . LYS A 1 289 ? 4.104 -24.372 -8.362 1.00 74.00 289 LYS A O 1
ATOM 2240 N N . LYS A 1 290 ? 5.356 -22.681 -7.571 1.00 73.00 290 LYS A N 1
ATOM 2241 C CA . LYS A 1 290 ? 6.538 -23.490 -7.205 1.00 73.00 290 LYS A CA 1
ATOM 2242 C C . LYS A 1 290 ? 6.236 -24.531 -6.123 1.00 73.00 290 LYS A C 1
ATOM 2244 O O . LYS A 1 290 ? 6.874 -25.571 -6.088 1.00 73.00 290 LYS A O 1
ATOM 2249 N N . LYS A 1 291 ? 5.273 -24.251 -5.240 1.00 77.44 291 LYS A N 1
ATOM 2250 C CA . LYS A 1 291 ? 4.825 -25.164 -4.174 1.00 77.44 291 LYS A CA 1
ATOM 2251 C C . LYS A 1 291 ? 3.541 -25.927 -4.529 1.00 77.44 291 LYS A C 1
ATOM 2253 O O . LYS A 1 291 ? 2.988 -26.597 -3.665 1.00 77.44 291 LYS A O 1
ATOM 2258 N N . GLY A 1 292 ? 3.018 -25.770 -5.748 1.00 76.69 292 GLY A N 1
ATOM 2259 C CA . GLY A 1 292 ? 1.750 -26.372 -6.174 1.00 76.69 292 GLY A CA 1
ATOM 2260 C C . GLY A 1 292 ? 0.504 -25.850 -5.444 1.00 76.69 292 GLY A C 1
ATOM 2261 O O . GLY A 1 292 ? -0.568 -26.441 -5.565 1.00 76.69 292 GLY A O 1
ATOM 2262 N N . THR A 1 293 ? 0.595 -24.751 -4.686 1.00 82.31 293 THR A N 1
ATOM 2263 C CA . THR A 1 293 ? -0.547 -24.234 -3.919 1.00 82.31 293 THR A CA 1
ATOM 2264 C C . THR A 1 293 ? -1.369 -23.249 -4.747 1.00 82.31 293 THR A C 1
ATOM 2266 O O . THR A 1 293 ? -0.842 -22.346 -5.400 1.00 82.31 293 THR A O 1
ATOM 2269 N N . LYS A 1 294 ? -2.695 -23.402 -4.726 1.00 84.12 294 LYS A N 1
ATOM 2270 C CA . LYS A 1 294 ? -3.623 -22.498 -5.423 1.00 84.12 294 LYS A CA 1
ATOM 2271 C C . LYS A 1 294 ? -3.912 -21.254 -4.581 1.00 84.12 294 LYS A C 1
ATOM 2273 O O . LYS A 1 294 ? -3.877 -21.307 -3.354 1.00 84.12 294 LYS A O 1
ATOM 2278 N N . ALA A 1 295 ? -4.244 -20.146 -5.246 1.00 85.38 295 ALA A N 1
ATOM 2279 C CA . ALA A 1 295 ? -4.742 -18.947 -4.578 1.00 85.38 295 ALA A CA 1
ATOM 2280 C C . ALA A 1 295 ? -6.033 -19.260 -3.806 1.00 85.38 295 ALA A C 1
ATOM 2282 O O . ALA A 1 295 ? -6.977 -19.827 -4.363 1.00 85.38 295 ALA A O 1
ATOM 2283 N N . THR A 1 296 ? -6.099 -18.855 -2.540 1.00 83.00 296 THR A N 1
ATOM 2284 C CA . THR A 1 296 ? -7.235 -19.143 -1.647 1.00 83.00 296 THR A CA 1
ATOM 2285 C C . THR A 1 296 ? -8.162 -17.944 -1.454 1.00 83.00 296 THR A C 1
ATOM 2287 O O . THR A 1 296 ? -9.197 -18.063 -0.799 1.00 83.00 296 THR A O 1
ATOM 2290 N N . ILE A 1 297 ? -7.872 -16.800 -2.086 1.00 81.12 297 ILE A N 1
ATOM 2291 C CA . ILE A 1 297 ? -8.649 -15.554 -1.983 1.00 81.12 297 ILE A CA 1
ATOM 2292 C C . ILE A 1 297 ? -10.164 -15.742 -2.178 1.00 81.12 297 ILE A C 1
ATOM 2294 O O . ILE A 1 297 ? -10.966 -15.203 -1.415 1.00 81.12 297 ILE A O 1
ATOM 2298 N N . LYS A 1 298 ? -10.588 -16.548 -3.164 1.00 83.50 298 LYS A N 1
ATOM 2299 C CA . LYS A 1 298 ? -12.016 -16.806 -3.432 1.00 83.50 298 LYS A CA 1
ATOM 2300 C C . LYS A 1 298 ? -12.673 -17.585 -2.288 1.00 83.50 298 LYS A C 1
ATOM 2302 O O . LYS A 1 298 ? -13.796 -17.264 -1.897 1.00 83.50 298 LYS A O 1
ATOM 2307 N N . GLN A 1 299 ? -11.970 -18.575 -1.740 1.00 84.06 299 GLN A N 1
ATOM 2308 C CA . GLN A 1 299 ? -12.441 -19.390 -0.617 1.00 84.06 299 GLN A CA 1
ATOM 2309 C C . GLN A 1 299 ? -12.529 -18.547 0.659 1.00 84.06 299 GLN A C 1
ATOM 2311 O O . GLN A 1 299 ? -13.558 -18.556 1.337 1.00 84.06 299 GLN A O 1
ATOM 2316 N N . LEU A 1 300 ? -11.488 -17.760 0.941 1.00 81.62 300 LEU A N 1
ATOM 2317 C CA . LEU A 1 300 ? -11.433 -16.865 2.094 1.00 81.62 300 LEU A CA 1
ATOM 2318 C C . LEU A 1 300 ? -12.565 -15.835 2.052 1.00 81.62 300 LEU A C 1
ATOM 2320 O O . LEU A 1 300 ? -13.302 -15.672 3.025 1.00 81.62 300 LEU A O 1
ATOM 2324 N N . ARG A 1 301 ? -1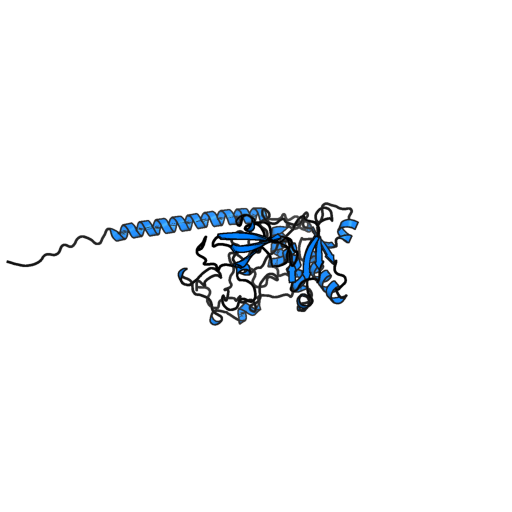2.803 -15.241 0.881 1.00 81.69 301 ARG A N 1
ATOM 2325 C CA . ARG A 1 301 ? -13.927 -14.330 0.670 1.00 81.69 301 ARG A CA 1
ATOM 2326 C C . ARG A 1 301 ? -15.279 -14.989 0.925 1.00 81.69 301 ARG A C 1
ATOM 2328 O O . ARG A 1 301 ? -16.159 -14.384 1.538 1.00 81.69 301 ARG A O 1
ATOM 2335 N N . ALA A 1 302 ? -15.480 -16.210 0.429 1.00 84.31 302 ALA A N 1
ATOM 2336 C CA . ALA A 1 302 ? -16.720 -16.944 0.658 1.00 84.31 302 ALA A CA 1
ATOM 2337 C C . ALA A 1 302 ? -16.932 -17.219 2.156 1.00 84.31 302 ALA A C 1
ATOM 2339 O O . ALA A 1 302 ? -18.042 -17.034 2.660 1.00 84.31 302 ALA A O 1
ATOM 2340 N N . LYS A 1 303 ? -15.863 -17.579 2.880 1.00 85.50 303 LYS A N 1
ATOM 2341 C CA . LYS A 1 303 ? -15.877 -17.779 4.336 1.00 85.50 303 LYS A CA 1
ATOM 2342 C C . LYS A 1 303 ? -16.249 -16.493 5.084 1.00 85.50 303 LYS A C 1
ATOM 2344 O O . LYS A 1 303 ? -17.192 -16.516 5.871 1.00 85.50 303 LYS A O 1
ATOM 2349 N N . GLN A 1 304 ? -15.612 -15.366 4.768 1.00 83.88 304 GLN A N 1
ATOM 2350 C CA . GLN A 1 304 ? -15.921 -14.061 5.373 1.00 83.88 304 GLN A CA 1
ATOM 2351 C C . GLN A 1 304 ? -17.358 -13.610 5.095 1.00 83.88 304 GLN A C 1
ATOM 2353 O O . GLN A 1 304 ? -18.044 -13.114 5.988 1.00 83.88 304 GLN A O 1
ATOM 2358 N N . LYS A 1 305 ? -17.870 -13.827 3.874 1.00 84.88 305 LYS A N 1
ATOM 2359 C CA . LYS A 1 305 ? -19.279 -13.546 3.551 1.00 84.88 305 LYS A CA 1
ATOM 2360 C C . LYS A 1 305 ? -20.238 -14.380 4.407 1.00 84.88 305 LYS A C 1
ATOM 2362 O O . LYS A 1 305 ? -21.261 -13.855 4.843 1.00 84.88 305 LYS A O 1
ATOM 2367 N N . LYS A 1 306 ? -19.930 -15.661 4.649 1.00 86.94 306 LYS A N 1
ATOM 2368 C CA . LYS A 1 306 ? -20.736 -16.533 5.521 1.00 86.94 306 LYS A CA 1
ATOM 2369 C C . LYS A 1 306 ? -20.695 -16.062 6.980 1.00 86.94 306 LYS A C 1
ATOM 2371 O O . LYS A 1 306 ? -21.754 -15.947 7.589 1.00 86.94 306 LYS A O 1
ATOM 2376 N N . GLN A 1 307 ? -19.515 -15.723 7.501 1.00 84.75 307 GLN A N 1
ATOM 2377 C CA . GLN A 1 307 ? -19.339 -15.214 8.870 1.00 84.75 307 GLN A CA 1
ATOM 2378 C C . GLN A 1 307 ? -20.127 -13.919 9.105 1.00 84.75 307 GLN A C 1
ATOM 2380 O O . GLN A 1 307 ? -20.967 -13.879 10.000 1.00 84.75 307 GLN A O 1
ATOM 2385 N N . LYS A 1 308 ? -19.999 -12.927 8.214 1.00 81.88 308 LYS A N 1
ATOM 2386 C CA . LYS A 1 308 ? -20.757 -11.663 8.299 1.00 81.88 308 LYS A CA 1
ATOM 2387 C C . LYS A 1 308 ? -22.273 -11.874 8.267 1.00 81.88 308 LYS A C 1
ATOM 2389 O O . LYS A 1 308 ? -23.021 -11.177 8.950 1.00 81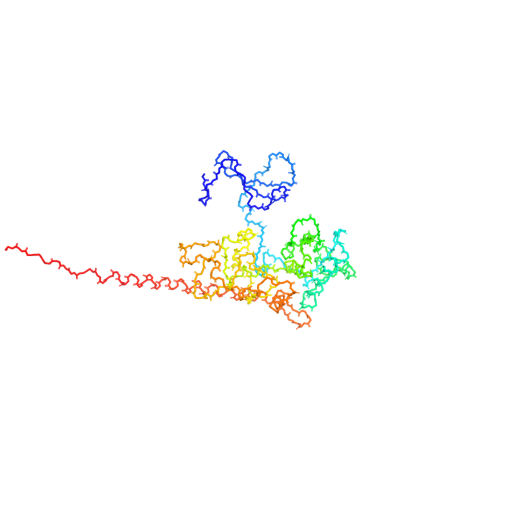.88 308 LYS A O 1
ATOM 2394 N N . LYS A 1 309 ? -22.759 -12.837 7.472 1.00 83.81 309 LYS A N 1
ATOM 2395 C CA . LYS A 1 309 ? -24.187 -13.205 7.462 1.00 83.81 309 LYS A CA 1
ATOM 2396 C C . LYS A 1 309 ? -24.619 -13.832 8.791 1.00 83.81 309 LYS A C 1
ATOM 2398 O O . LYS A 1 309 ? -25.717 -13.538 9.257 1.00 83.81 309 LYS A O 1
ATOM 2403 N N . ALA A 1 310 ? -23.785 -14.682 9.388 1.00 82.62 310 ALA A N 1
ATOM 2404 C CA . ALA A 1 310 ? -24.065 -15.303 10.681 1.00 82.62 310 ALA A CA 1
ATOM 2405 C C . ALA A 1 310 ? -24.081 -14.270 11.821 1.00 82.62 310 ALA A C 1
ATOM 2407 O O . ALA A 1 310 ? -25.011 -14.274 12.624 1.00 82.62 310 ALA A O 1
ATOM 2408 N N . GLU A 1 311 ? -23.122 -13.344 11.845 1.00 81.38 311 GLU A N 1
ATOM 2409 C CA . GLU A 1 311 ? -23.063 -12.238 12.810 1.00 81.38 311 GLU A CA 1
ATOM 2410 C C . GLU A 1 311 ? -24.303 -11.350 12.720 1.00 81.38 311 GLU A C 1
ATOM 2412 O O . GLU A 1 311 ? -24.992 -11.174 13.718 1.00 81.38 311 GLU A O 1
ATOM 2417 N N . LYS A 1 312 ? -24.686 -10.903 11.514 1.00 75.81 312 LYS A N 1
ATOM 2418 C CA . LYS A 1 312 ? -25.917 -10.115 11.320 1.00 75.81 312 LYS A CA 1
ATOM 2419 C C . LYS A 1 312 ? -27.169 -10.837 11.827 1.00 75.81 312 LYS A C 1
ATOM 2421 O O . LYS A 1 312 ? -28.045 -10.199 12.407 1.00 75.81 312 LYS A O 1
ATOM 2426 N N . LYS A 1 313 ? -27.263 -12.159 11.634 1.00 74.19 313 LYS A N 1
ATOM 2427 C CA . LYS A 1 313 ? -28.371 -12.965 12.174 1.00 74.19 313 LYS A CA 1
ATOM 2428 C C . LYS A 1 313 ? -28.348 -13.018 13.705 1.00 74.19 313 LYS A C 1
ATOM 2430 O O . LYS A 1 313 ? -29.412 -12.912 14.308 1.00 74.19 313 LYS A O 1
ATOM 2435 N N . LYS A 1 314 ? -27.171 -13.149 14.330 1.00 71.69 314 LYS A N 1
ATOM 2436 C CA . LYS A 1 314 ? -27.022 -13.112 15.796 1.00 71.69 314 LYS A CA 1
ATOM 2437 C C . LYS A 1 314 ? -27.395 -11.744 16.368 1.00 71.69 314 LYS A C 1
ATOM 2439 O O . LYS A 1 314 ? -28.186 -11.694 17.300 1.00 71.69 314 LYS A O 1
ATOM 2444 N N . THR A 1 315 ? -26.921 -10.649 15.772 1.00 70.50 315 THR A N 1
ATOM 2445 C CA . THR A 1 315 ? -27.264 -9.286 16.210 1.00 70.50 315 THR A CA 1
ATOM 2446 C C . THR A 1 315 ? -28.758 -9.007 16.060 1.00 70.50 315 THR A C 1
ATOM 2448 O O . THR A 1 315 ? -29.359 -8.433 16.961 1.00 70.50 315 THR A O 1
ATOM 2451 N N . LYS A 1 316 ? -29.387 -9.464 14.964 1.00 63.62 316 LYS A N 1
ATOM 2452 C CA . LYS A 1 316 ? -30.840 -9.331 14.776 1.00 63.62 316 LYS A CA 1
ATOM 2453 C C . LYS A 1 316 ? -31.617 -10.122 15.835 1.00 63.62 316 LYS A C 1
ATOM 2455 O O . LYS A 1 316 ? -32.496 -9.550 16.458 1.00 63.62 316 LYS A O 1
ATOM 2460 N N . LYS A 1 317 ? -31.242 -11.382 16.103 1.00 58.41 317 LYS A N 1
ATOM 2461 C CA . LYS A 1 317 ? -31.850 -12.190 17.178 1.00 58.41 317 LYS A CA 1
ATOM 2462 C C . LYS A 1 317 ? -31.658 -11.571 18.567 1.00 58.41 317 LYS A C 1
ATOM 2464 O O . LYS A 1 317 ? -32.587 -11.596 19.360 1.00 58.41 317 LYS A O 1
ATOM 2469 N N . SER A 1 318 ? -30.485 -11.003 18.850 1.00 56.06 318 SER A N 1
ATOM 2470 C CA . SER A 1 318 ? -30.213 -10.325 20.123 1.00 56.06 318 SER A CA 1
ATOM 2471 C C . SER A 1 318 ? -31.070 -9.072 20.293 1.00 56.06 318 SER A C 1
ATOM 2473 O O . SER A 1 318 ? -31.607 -8.866 21.372 1.00 56.06 318 SER A O 1
ATOM 2475 N N . LYS A 1 319 ? -31.247 -8.269 19.232 1.00 56.94 319 LYS A N 1
ATOM 2476 C CA . LYS A 1 319 ? -32.144 -7.104 19.256 1.00 56.94 319 LYS A CA 1
ATOM 2477 C C . LYS A 1 319 ? -33.606 -7.509 19.442 1.00 56.94 319 LYS A C 1
ATOM 2479 O O . LYS A 1 319 ? -34.270 -6.903 20.261 1.00 56.94 319 LYS A O 1
ATOM 2484 N N . THR A 1 320 ? -34.073 -8.559 18.760 1.00 56.38 320 THR A N 1
ATOM 2485 C CA . THR A 1 320 ? -35.445 -9.072 18.936 1.00 56.38 320 THR A CA 1
ATOM 2486 C C . THR A 1 320 ? -35.690 -9.618 20.347 1.00 56.38 320 THR A C 1
ATOM 2488 O O . THR A 1 320 ? -36.781 -9.458 20.872 1.00 56.38 320 THR A O 1
ATOM 2491 N N . LYS A 1 321 ? -34.678 -10.230 20.978 1.00 50.50 321 LYS A N 1
ATOM 2492 C CA . LYS A 1 321 ? -34.773 -10.721 22.362 1.00 50.50 321 LYS A CA 1
ATOM 2493 C C . LYS A 1 321 ? -34.737 -9.588 23.400 1.00 50.50 321 LYS A C 1
ATOM 2495 O O . LYS A 1 321 ? -35.378 -9.688 24.434 1.00 50.50 321 LYS A O 1
ATOM 2500 N N . LEU A 1 322 ? -33.996 -8.513 23.121 1.00 49.62 322 LEU A N 1
ATOM 2501 C CA . LEU A 1 322 ? -33.995 -7.299 23.946 1.00 49.62 322 LEU A CA 1
ATOM 2502 C C . LEU A 1 322 ? -35.338 -6.559 23.859 1.00 49.62 322 LEU A C 1
ATOM 2504 O O . LEU A 1 322 ? -35.831 -6.111 24.883 1.00 49.62 322 LEU A O 1
ATOM 2508 N N . THR A 1 323 ? -35.956 -6.480 22.675 1.00 53.66 323 THR A N 1
ATOM 2509 C CA . THR A 1 323 ? -37.283 -5.859 22.519 1.00 53.66 323 THR A CA 1
ATOM 2510 C C . THR A 1 323 ? -38.398 -6.697 23.144 1.00 53.66 323 THR A C 1
ATOM 2512 O O . THR A 1 323 ? -39.262 -6.130 23.791 1.00 53.66 323 THR A O 1
ATOM 2515 N N . SER A 1 324 ? -38.347 -8.033 23.038 1.00 50.94 324 SER A N 1
ATOM 2516 C CA . SER A 1 324 ? -39.354 -8.899 23.675 1.00 50.94 324 SER A CA 1
ATOM 2517 C C . SER A 1 324 ? -39.267 -8.913 25.203 1.00 50.94 324 SER A C 1
ATOM 2519 O O . SER A 1 324 ? -40.270 -9.154 25.857 1.00 50.94 324 SER A O 1
ATOM 2521 N N . ASN A 1 325 ? -38.073 -8.689 25.768 1.00 47.44 325 ASN A N 1
ATOM 2522 C CA . ASN A 1 325 ? -37.897 -8.578 27.217 1.00 47.44 325 ASN A CA 1
ATOM 2523 C C . ASN A 1 325 ? -38.290 -7.186 27.743 1.00 47.44 325 ASN A C 1
ATOM 2525 O O . ASN A 1 325 ? -38.766 -7.082 28.863 1.00 47.44 325 ASN A O 1
ATOM 2529 N N . ALA A 1 326 ? -38.132 -6.129 26.938 1.00 45.41 326 ALA A N 1
ATOM 2530 C CA . ALA A 1 326 ? -38.624 -4.797 27.291 1.00 45.41 326 ALA A CA 1
ATOM 2531 C C . ALA A 1 326 ? -40.165 -4.738 27.292 1.00 45.41 326 ALA A C 1
ATOM 2533 O O . ALA A 1 326 ? -40.745 -4.141 28.190 1.00 45.41 326 ALA A O 1
ATOM 2534 N N . GLU A 1 327 ? -40.830 -5.426 26.354 1.00 46.41 327 GLU A N 1
ATOM 2535 C CA . GLU A 1 327 ? -42.301 -5.542 26.332 1.00 46.41 327 GLU A CA 1
ATOM 2536 C C . GLU A 1 327 ? -42.864 -6.402 27.482 1.00 46.41 327 GLU A C 1
ATOM 2538 O O . GLU A 1 327 ? -44.019 -6.225 27.858 1.00 46.41 327 GLU A O 1
ATOM 2543 N N . SER A 1 328 ? -42.079 -7.317 28.069 1.00 45.06 328 SER A N 1
ATOM 2544 C CA . SER A 1 328 ? -42.517 -8.099 29.237 1.00 45.06 328 SER A CA 1
ATOM 2545 C C . SER A 1 328 ? -42.329 -7.380 30.576 1.00 45.06 328 SER A C 1
ATOM 2547 O O . SER A 1 328 ? -43.026 -7.722 31.527 1.00 45.06 328 SER A O 1
ATOM 2549 N N . ASP A 1 329 ? -41.429 -6.394 30.653 1.00 42.34 329 ASP A N 1
ATOM 2550 C CA . ASP A 1 329 ? -41.178 -5.616 31.877 1.00 42.34 329 ASP A CA 1
ATOM 2551 C C . ASP A 1 329 ? -42.123 -4.397 32.008 1.00 42.34 329 ASP A C 1
ATOM 2553 O O . ASP A 1 329 ? -42.330 -3.893 33.111 1.00 42.34 329 ASP A O 1
ATOM 2557 N N . GLU A 1 330 ? -42.767 -3.958 30.917 1.00 43.06 330 GLU A N 1
ATOM 2558 C CA . GLU A 1 330 ? -43.767 -2.869 30.919 1.00 43.06 330 GLU A CA 1
ATOM 2559 C C . GLU A 1 330 ? -45.187 -3.315 31.339 1.00 43.06 330 GLU A C 1
ATOM 2561 O O . GLU A 1 330 ? -46.071 -2.481 31.523 1.00 43.06 330 GLU A O 1
ATOM 2566 N N . LEU A 1 331 ? -45.418 -4.619 31.547 1.00 42.00 331 LEU A N 1
ATOM 2567 C CA . LEU A 1 331 ? -46.739 -5.191 31.866 1.00 42.00 331 LEU A CA 1
ATOM 2568 C C . LEU A 1 331 ? -46.955 -5.541 33.353 1.00 42.00 331 LEU A C 1
ATOM 2570 O O . LEU A 1 331 ? -47.995 -6.102 33.694 1.00 42.00 331 LEU A O 1
ATOM 2574 N N . THR A 1 332 ? -46.027 -5.193 34.255 1.00 42.38 332 THR A N 1
ATOM 2575 C CA . THR A 1 332 ? -46.124 -5.530 35.698 1.00 42.38 332 THR A CA 1
ATOM 2576 C C . THR A 1 332 ? -46.224 -4.351 36.672 1.00 42.38 332 THR A C 1
ATOM 2578 O O . THR A 1 332 ? -46.229 -4.570 37.880 1.00 42.38 332 THR A O 1
ATOM 2581 N N . THR A 1 333 ? -46.372 -3.108 36.209 1.00 42.97 333 THR A N 1
ATOM 2582 C CA . THR A 1 333 ? -46.508 -1.938 37.103 1.00 42.97 333 THR A CA 1
ATOM 2583 C C . THR A 1 333 ? -47.690 -1.046 36.740 1.00 42.97 333 THR A C 1
ATOM 2585 O O . THR A 1 333 ? -47.508 0.119 36.421 1.00 42.97 333 THR A O 1
ATOM 2588 N N . THR A 1 334 ? -48.913 -1.568 36.791 1.00 42.38 334 THR A N 1
ATOM 2589 C CA . THR A 1 334 ? -50.128 -0.758 37.005 1.00 42.38 334 THR A CA 1
ATOM 2590 C C . THR A 1 334 ? -51.217 -1.661 37.579 1.00 42.38 334 THR A C 1
ATOM 2592 O O . THR A 1 334 ? -51.923 -2.323 36.836 1.00 42.38 334 THR A O 1
ATOM 2595 N N . ASN A 1 335 ? -51.290 -1.761 38.908 1.00 42.53 335 ASN A N 1
ATOM 2596 C CA . ASN A 1 335 ? -52.529 -1.993 39.661 1.00 42.53 335 ASN A CA 1
ATOM 2597 C C . ASN A 1 335 ? -52.224 -1.868 41.159 1.00 42.53 335 ASN A C 1
ATOM 2599 O O . ASN A 1 335 ? -51.680 -2.772 41.786 1.00 42.53 335 ASN A O 1
ATOM 2603 N N . GLY A 1 336 ? -52.550 -0.701 41.703 1.00 34.66 336 GLY A N 1
ATOM 2604 C CA . GLY A 1 336 ? -52.426 -0.346 43.111 1.00 34.66 336 GLY A CA 1
ATOM 2605 C C . GLY A 1 336 ? -53.150 0.975 43.318 1.00 34.66 336 GLY A C 1
ATOM 2606 O O . GLY A 1 336 ? -52.519 2.025 43.389 1.00 34.66 336 GLY A O 1
ATOM 2607 N N . GLU A 1 337 ? -54.480 0.905 43.257 1.00 39.72 337 GLU A N 1
ATOM 2608 C CA . GLU A 1 337 ? -55.397 2.028 43.417 1.00 39.72 337 GLU A CA 1
ATOM 2609 C C . GLU A 1 337 ? -55.268 2.689 44.792 1.00 39.72 337 GLU A C 1
ATOM 2611 O O . GLU A 1 337 ? -55.047 2.055 45.823 1.00 39.72 337 GLU A O 1
ATOM 2616 N N . ILE A 1 338 ? -55.426 4.005 44.747 1.00 44.31 338 ILE A N 1
ATOM 2617 C CA . ILE A 1 338 ? -55.412 4.960 45.844 1.00 44.31 338 ILE A CA 1
ATOM 2618 C C . ILE A 1 338 ? -56.758 4.863 46.576 1.00 44.31 338 ILE A C 1
ATOM 2620 O O . ILE A 1 338 ? -57.795 5.150 45.980 1.00 44.31 338 ILE A O 1
ATOM 2624 N N . GLN A 1 339 ? -56.753 4.510 47.864 1.00 37.25 339 GLN A N 1
ATOM 2625 C CA . GLN A 1 339 ? -57.860 4.819 48.774 1.00 37.25 339 GLN A CA 1
ATOM 2626 C C . GLN A 1 339 ? -57.572 6.157 49.460 1.00 37.25 339 GLN A C 1
ATOM 2628 O O . GLN A 1 339 ? -56.509 6.344 50.048 1.00 37.25 339 GLN A O 1
ATOM 2633 N N . ASN A 1 340 ? -58.520 7.083 49.328 1.00 36.12 340 ASN A N 1
ATOM 2634 C CA . ASN A 1 340 ? -58.514 8.417 49.917 1.00 36.12 340 ASN A CA 1
ATOM 2635 C C . ASN A 1 340 ? -59.657 8.496 50.943 1.00 36.12 340 ASN A C 1
ATOM 2637 O O . ASN A 1 340 ? -60.760 8.021 50.664 1.00 36.12 340 ASN A O 1
ATOM 2641 N N . ASP A 1 341 ? -59.373 9.076 52.106 1.00 44.94 341 ASP A N 1
ATOM 2642 C CA . ASP A 1 341 ? -60.291 9.274 53.234 1.00 44.94 341 ASP A CA 1
ATOM 2643 C C . ASP A 1 341 ? -61.386 10.325 52.951 1.00 44.94 341 ASP A C 1
ATOM 2645 O O . ASP A 1 341 ? -61.146 11.301 52.238 1.00 44.94 341 ASP A O 1
ATOM 2649 N N . GLY A 1 342 ? -62.540 10.193 53.627 1.00 40.34 342 GLY A N 1
ATOM 2650 C CA . GLY A 1 342 ? -63.324 11.354 54.082 1.00 40.34 342 GLY A CA 1
ATOM 2651 C C . GLY A 1 342 ? -64.850 11.322 53.903 1.00 40.34 342 GLY A C 1
ATOM 2652 O O . GLY A 1 342 ? -65.352 11.791 52.883 1.00 40.34 342 GLY A O 1
ATOM 2653 N N . ILE A 1 343 ? -65.548 10.885 54.966 1.00 35.38 343 ILE A N 1
ATOM 2654 C CA . ILE A 1 343 ? -66.695 11.479 55.715 1.00 35.38 343 ILE A CA 1
ATOM 2655 C C . ILE A 1 343 ? -67.591 10.367 56.264 1.00 35.38 343 ILE A C 1
ATOM 2657 O O . ILE A 1 343 ? -68.141 9.586 55.457 1.00 35.38 343 ILE A O 1
#

Sequence (343 aa):
MGLYGQKYREGQVKHIFGQSGIKGSIYRVCINNTLVCKEENGLADAPDLPTVDCAKAAARRRLGLVLDPVKVKLWPNATMCYNITDTKFTKKERKYIKQAAKHIHTKTSVDIITLAECQAKGNANLCGNCKDYVAVTKEKPGCFAAVGYQASGAQVLNVEKGCFKAGMGRIAHEFLHAIGFYHEHVHPNRKIIILQNELKVARNNYILKKDAVDTTYDFVSIMHYSSEAGVCIPKQKNIVYCDISQSEEDGCVVPSRDDCDEKASKVLGQRKGLSKIDINTVGVLYGNKKKGTKATIKQLRAKQKKQKKAEKKKTKKSKTKLTSNAESDELTTTNGEIQNDGI

Secondary structure (DSSP, 8-state):
--TTS----TT-EEEEES-TT-TT-EEEEEETTEEEEEE--S-TTPPSPPEE-TTGGGSS---SSS--TTTSBPPGGGEEEEEE--TT--HHHHHHHHHHHHHHHHHSS-EEEEHHHHHHTTT-SSHHHHT-EEEEE--SSSEEE--SB--SSEEEEEE-GGGGGGTTHHHHHHHHHHHT---GGG-TT---EE-TTS-SS-GGGGS--TTS---S--TT-TTSPPGGGTEE-BS-SSS-BPPTT--GGGT-BPP-GGGB-HHHHTTTT--SS--HHHHHHHHHHH-BGGGTBPP-HHHHHHHHHHHHHHHHHHHHHHHHHHHHHHHHHTTSS---PPP----

Radius of gyration: 25.63 Å; chains: 1; bounding box: 89×57×82 Å

Foldseek 3Di:
DDDVPDDDDAQDKAWPADDPLDAQTKIWHQHPNDIWIFGDRNDPPDDGGDTDDPVVSVDDDDFAFFDPCVRANAWPLLEAEADAPEPPDDPQRVVLLVVLQVQCCVLAQHHYYYLVVCVVVPQDPGCNSSQAHEHEEADDPDFAWAAHGPSPGYTYTHDHPVQCPLRNQSSNLRVLRHRHGHALQLEQPDQKAAQLVQAPDDLVSNHHPLLHLDDPRDQQASRFDAVSRRIAHFPDSPFAEDGNPDDCVVVHHDDDPVRHPPVRRRSTNDRNGGDPVSRVSSCLRQNHVVVPGHRVSVVSSVVSVVVVVVVVVVVVVVVVVVVVVVVVVVPPPDDDDDDDDDD

Organism: NCBI:txid74557

InterPro domains:
  IPR001506 Peptidase M12A [PF01400] (72-286)
  IPR001506 Peptidase M12A [PR00480] (97-115)
  IPR001506 Peptidase M12A [PR00480] (165-183)
  IPR001506 Peptidase M12A [PR00480] (216-231)
  IPR001506 Peptidase M12A [PR00480] (274-287)
  IPR001506 Peptidase M12A [PS51864] (64-289)
  IPR006026 Peptidase, metallopeptidase [SM00235] (71-221)
  IPR024079 Metallopeptidase, catalytic domain superfamily [G3DSA:3.40.390.10] (45-290)